Protein AF-A0A834QHD5-F1 (afdb_monomer_lite)

Sequence (241 aa):
MEEFSDFNNYINYMESHAAYRAGLAKVIPHKEWRARQFYDDVSDILIVIPLQQVVHLIPQNESRYVHLIPPNEESHDIYGADISGSLFDENTKEWNLGHLGTIQDLLEQECGVDIEGVNTPYLYFGMWKTTFAWHTEDMELYSINYFHFGEQKTWCAVSPEHGQRLELLARELFLGSSQGCEAFLRHKVALISPTVLKENGIPFNHMTQEAGEFMVTFPYGYHAGFNPGFSCAEGINFAIL

pLDDT: mean 91.09, std 13.13, range [40.28, 98.81]

Radius of gyration: 18.05 Å; chains: 1; bounding box: 50×41×46 Å

Structure (mmCIF, N/CA/C/O backbone):
data_AF-A0A834QHD5-F1
#
_entry.id   AF-A0A834QHD5-F1
#
loop_
_atom_site.group_PDB
_atom_site.id
_atom_site.type_symbol
_atom_site.label_atom_id
_atom_site.label_alt_id
_atom_site.label_comp_id
_atom_site.label_asym_id
_atom_site.label_entity_id
_atom_site.label_seq_id
_atom_site.pdbx_PDB_ins_code
_atom_site.Cartn_x
_atom_site.Cartn_y
_atom_site.Cartn_z
_atom_site.occupancy
_atom_site.B_iso_or_equiv
_atom_site.auth_seq_id
_atom_site.auth_comp_id
_atom_site.auth_asym_id
_atom_site.auth_atom_id
_atom_site.pdbx_PDB_model_num
ATOM 1 N N . MET A 1 1 ? 23.334 4.801 -3.962 1.00 62.19 1 MET A N 1
ATOM 2 C CA . MET A 1 1 ? 23.150 3.986 -5.182 1.00 62.19 1 MET A CA 1
ATOM 3 C C . MET A 1 1 ? 23.336 2.519 -4.828 1.00 62.19 1 MET A C 1
ATOM 5 O O . MET A 1 1 ? 22.402 1.770 -5.035 1.00 62.19 1 MET A O 1
ATOM 9 N N . GLU A 1 2 ? 24.443 2.156 -4.171 1.00 75.00 2 GLU A N 1
ATOM 10 C CA . GLU A 1 2 ? 24.705 0.788 -3.678 1.00 75.00 2 GLU A CA 1
ATOM 11 C C . GLU A 1 2 ? 23.649 0.260 -2.684 1.00 75.00 2 GLU A C 1
ATOM 13 O O . GLU A 1 2 ? 23.206 -0.871 -2.807 1.00 75.00 2 GLU A O 1
ATOM 18 N N . GLU A 1 3 ? 23.147 1.086 -1.757 1.00 85.75 3 GLU A N 1
ATOM 19 C CA . GLU A 1 3 ? 22.070 0.652 -0.843 1.00 85.75 3 GLU A CA 1
ATOM 20 C C . GLU A 1 3 ? 20.720 0.426 -1.550 1.00 85.75 3 GLU A C 1
ATOM 22 O O . GLU A 1 3 ? 19.916 -0.373 -1.093 1.00 85.75 3 GLU A O 1
ATOM 27 N N . PHE A 1 4 ? 20.462 1.115 -2.669 1.00 91.94 4 PHE A N 1
ATOM 28 C CA . PHE A 1 4 ? 19.188 1.028 -3.396 1.00 91.94 4 PHE A CA 1
ATOM 29 C C . PHE A 1 4 ? 19.195 -0.081 -4.461 1.00 91.94 4 PHE A C 1
ATOM 31 O O . PHE A 1 4 ? 18.144 -0.426 -4.985 1.00 91.94 4 PHE A O 1
ATOM 38 N N . SER A 1 5 ? 20.357 -0.656 -4.794 1.00 92.94 5 SER A N 1
ATOM 39 C CA . SER A 1 5 ? 20.446 -1.691 -5.832 1.00 92.94 5 SER A CA 1
ATOM 40 C C . SER A 1 5 ? 19.924 -3.058 -5.394 1.00 92.94 5 SER A C 1
ATOM 42 O O . SER A 1 5 ? 19.636 -3.888 -6.249 1.00 92.94 5 SER A O 1
ATOM 44 N N . ASP A 1 6 ? 19.807 -3.301 -4.087 1.00 94.88 6 ASP A N 1
ATOM 45 C CA . ASP A 1 6 ? 19.308 -4.561 -3.541 1.00 94.88 6 ASP A CA 1
ATOM 46 C C . ASP A 1 6 ? 18.128 -4.296 -2.604 1.00 94.88 6 ASP A C 1
ATOM 48 O O . ASP A 1 6 ? 18.290 -3.819 -1.479 1.00 94.88 6 ASP A O 1
ATOM 52 N N . PHE A 1 7 ? 16.930 -4.596 -3.105 1.00 96.88 7 PHE A N 1
ATOM 53 C CA . PHE A 1 7 ? 15.680 -4.392 -2.386 1.00 96.88 7 PHE A CA 1
ATOM 54 C C . PHE A 1 7 ? 15.647 -5.172 -1.065 1.00 96.88 7 PHE A C 1
ATOM 56 O O . PHE A 1 7 ? 15.431 -4.576 -0.011 1.00 96.88 7 PHE A O 1
ATOM 63 N N . ASN A 1 8 ? 15.931 -6.478 -1.095 1.00 96.62 8 ASN A N 1
ATOM 64 C CA . ASN A 1 8 ? 15.864 -7.341 0.088 1.00 96.62 8 ASN A CA 1
ATOM 65 C C . ASN A 1 8 ? 16.840 -6.882 1.178 1.00 96.62 8 ASN A C 1
ATOM 67 O O . ASN A 1 8 ? 16.470 -6.780 2.350 1.00 96.62 8 ASN A O 1
ATOM 71 N N . ASN A 1 9 ? 18.078 -6.551 0.799 1.00 96.25 9 ASN A N 1
ATOM 72 C CA . ASN A 1 9 ? 19.066 -6.043 1.750 1.00 96.25 9 ASN A CA 1
ATOM 73 C C . ASN A 1 9 ? 18.644 -4.700 2.358 1.00 96.25 9 ASN A C 1
ATOM 75 O O . ASN A 1 9 ? 18.856 -4.481 3.553 1.00 96.25 9 ASN A O 1
ATOM 79 N N . TYR A 1 10 ? 18.010 -3.822 1.577 1.00 97.56 10 TYR A N 1
ATOM 80 C CA . TYR A 1 10 ? 17.515 -2.551 2.097 1.00 97.56 10 TYR A CA 1
ATOM 81 C C . TYR A 1 10 ? 16.330 -2.728 3.055 1.00 97.56 10 TYR A C 1
ATOM 83 O O . TYR A 1 10 ? 16.298 -2.080 4.101 1.00 97.56 10 TYR A O 1
ATOM 91 N N . ILE A 1 11 ? 15.393 -3.639 2.763 1.00 98.06 11 ILE A N 1
ATOM 92 C CA . ILE A 1 11 ? 14.303 -3.959 3.696 1.00 98.06 11 ILE A CA 1
ATOM 93 C C . ILE A 1 11 ? 14.870 -4.524 5.008 1.00 98.06 11 ILE A C 1
ATOM 95 O O . ILE A 1 11 ? 14.529 -4.022 6.079 1.00 98.06 11 ILE A O 1
ATOM 99 N N . ASN A 1 12 ? 15.817 -5.465 4.945 1.00 97.06 12 ASN A N 1
ATOM 100 C CA . ASN A 1 12 ? 16.495 -5.999 6.134 1.00 97.06 12 ASN A CA 1
ATOM 101 C C . ASN A 1 12 ? 17.207 -4.905 6.947 1.00 97.06 12 ASN A C 1
ATOM 103 O O . ASN A 1 12 ? 17.166 -4.899 8.180 1.00 97.06 12 ASN A O 1
ATOM 107 N N . TYR A 1 13 ? 17.828 -3.939 6.269 1.00 97.00 13 TYR A N 1
ATOM 108 C CA . TYR A 1 13 ? 18.418 -2.767 6.912 1.00 97.00 13 TYR A CA 1
ATOM 109 C C . TYR A 1 13 ? 17.361 -1.886 7.603 1.00 97.00 13 TYR A C 1
ATOM 111 O O . TYR A 1 13 ? 17.572 -1.438 8.734 1.00 97.00 13 TYR A O 1
ATOM 119 N N . MET A 1 14 ? 16.205 -1.650 6.975 1.00 97.75 14 MET A N 1
ATOM 120 C CA . MET A 1 14 ? 15.098 -0.916 7.601 1.00 97.75 14 MET A CA 1
ATOM 121 C C . MET A 1 14 ? 14.601 -1.638 8.863 1.00 97.75 14 MET A C 1
ATOM 123 O O . MET A 1 14 ? 14.366 -1.002 9.898 1.00 97.75 14 MET A O 1
ATOM 127 N N . GLU A 1 15 ? 14.496 -2.967 8.820 1.00 97.38 15 GLU A N 1
ATOM 128 C CA . GLU A 1 15 ? 14.105 -3.773 9.977 1.00 97.38 15 GLU A CA 1
ATOM 129 C C . GLU A 1 15 ? 15.143 -3.762 11.097 1.00 97.38 15 GLU A C 1
ATOM 131 O O . GLU A 1 15 ? 14.770 -3.631 12.267 1.00 97.38 15 GLU A O 1
ATOM 136 N N . SER A 1 16 ? 16.440 -3.788 10.766 1.00 97.44 16 SER A N 1
ATOM 137 C CA . SER A 1 16 ? 17.511 -3.679 11.765 1.00 97.44 16 SER A CA 1
ATOM 138 C C . SER A 1 16 ? 17.490 -2.336 12.507 1.00 97.44 16 SER A C 1
ATOM 140 O O . SER A 1 16 ? 18.029 -2.228 13.609 1.00 97.44 16 SER A O 1
ATOM 142 N N . HIS A 1 17 ? 16.847 -1.319 11.926 1.00 97.81 17 HIS A N 1
ATOM 143 C CA . HIS A 1 17 ? 16.597 -0.006 12.531 1.00 97.81 17 HIS A CA 1
ATOM 144 C C . HIS A 1 17 ? 15.179 0.130 13.110 1.00 97.81 17 HIS A C 1
ATOM 146 O O . HIS A 1 17 ? 14.745 1.228 13.454 1.00 97.81 17 HIS A O 1
ATOM 152 N N . ALA A 1 18 ? 14.470 -0.991 13.264 1.00 97.62 18 ALA A N 1
ATOM 153 C CA . ALA A 1 18 ? 13.144 -1.092 13.856 1.00 97.62 18 ALA A CA 1
ATOM 154 C C . ALA A 1 18 ? 12.035 -0.312 13.124 1.00 97.62 18 ALA A C 1
ATOM 156 O O . ALA A 1 18 ? 11.023 0.026 13.744 1.00 97.62 18 ALA A O 1
ATOM 157 N N . ALA A 1 19 ? 12.179 -0.071 11.813 1.00 97.50 19 ALA A N 1
ATOM 158 C CA . ALA A 1 19 ? 11.152 0.597 11.006 1.00 97.50 19 ALA A CA 1
ATOM 159 C C . ALA A 1 19 ? 9.788 -0.119 11.085 1.00 97.50 19 ALA A C 1
ATOM 161 O O . ALA A 1 19 ? 8.750 0.534 11.209 1.00 97.50 19 ALA A O 1
ATOM 162 N N . TYR A 1 20 ? 9.800 -1.456 11.145 1.00 97.25 20 TYR A N 1
ATOM 163 C CA . TYR A 1 20 ? 8.603 -2.294 11.269 1.00 97.25 20 TYR A CA 1
ATOM 164 C C . TYR A 1 20 ? 7.732 -1.965 12.489 1.00 97.25 20 TYR A C 1
ATOM 166 O O . TYR A 1 20 ? 6.518 -2.164 12.460 1.00 97.25 20 TYR A O 1
ATOM 174 N N . ARG A 1 21 ? 8.312 -1.398 13.558 1.00 97.31 21 ARG A N 1
ATOM 175 C CA . ARG A 1 21 ? 7.552 -1.010 14.757 1.00 97.31 21 ARG A CA 1
ATOM 176 C C . ARG A 1 21 ? 6.542 0.093 14.483 1.00 97.31 21 ARG A C 1
ATOM 178 O O . ARG A 1 21 ? 5.562 0.187 15.207 1.00 97.31 21 ARG A O 1
ATOM 185 N N . ALA A 1 22 ? 6.760 0.918 13.461 1.00 96.94 22 ALA A N 1
ATOM 186 C CA . ALA A 1 22 ? 5.786 1.924 13.054 1.00 96.94 22 ALA A CA 1
ATOM 187 C C . ALA A 1 22 ? 4.646 1.334 12.204 1.00 96.94 22 ALA A C 1
ATOM 189 O O . ALA A 1 22 ? 3.612 1.982 12.065 1.00 96.94 22 ALA A O 1
ATOM 190 N N . GLY A 1 23 ? 4.827 0.136 11.632 1.00 97.19 23 GLY A N 1
ATOM 191 C CA . GLY A 1 23 ? 3.909 -0.483 10.667 1.00 97.19 23 GLY A CA 1
ATOM 192 C C . GLY A 1 23 ? 3.977 0.107 9.255 1.00 97.19 23 GLY A C 1
ATOM 193 O O . GLY A 1 23 ? 3.430 -0.479 8.327 1.00 97.19 23 GLY A O 1
ATOM 194 N N . LEU A 1 24 ? 4.666 1.238 9.078 1.00 98.12 24 LEU A N 1
ATOM 195 C CA . LEU A 1 24 ? 4.769 1.975 7.823 1.00 98.12 24 LEU A CA 1
ATOM 196 C C . LEU A 1 24 ? 6.094 2.745 7.771 1.00 98.12 24 LEU A C 1
ATOM 198 O O . LEU A 1 24 ? 6.477 3.387 8.752 1.00 98.12 24 LEU A O 1
ATOM 202 N N . ALA A 1 25 ? 6.761 2.735 6.621 1.00 98.44 25 ALA A N 1
ATOM 203 C CA . ALA A 1 25 ? 7.951 3.536 6.362 1.00 98.44 25 ALA A CA 1
ATOM 204 C C . ALA A 1 25 ? 7.907 4.170 4.970 1.00 98.44 25 ALA A C 1
ATOM 206 O O . ALA A 1 25 ? 7.279 3.646 4.055 1.00 98.44 25 ALA A O 1
ATOM 207 N N . LYS A 1 26 ? 8.618 5.288 4.817 1.00 98.56 26 LYS A N 1
ATOM 208 C CA . LYS A 1 26 ? 8.847 5.944 3.530 1.00 98.56 26 LYS A CA 1
ATOM 209 C C . LYS A 1 26 ? 10.285 5.729 3.091 1.00 98.56 26 LYS A C 1
ATOM 211 O O . LYS A 1 26 ? 11.200 5.898 3.896 1.00 98.56 26 LYS A O 1
ATOM 216 N N . VAL A 1 27 ? 10.470 5.453 1.805 1.00 98.38 27 VAL A N 1
ATOM 217 C CA . VAL A 1 27 ? 11.782 5.418 1.157 1.00 98.38 27 VAL A CA 1
ATOM 218 C C . VAL A 1 27 ? 11.797 6.448 0.036 1.00 98.38 27 VAL A C 1
ATOM 220 O O . VAL A 1 27 ? 10.956 6.434 -0.862 1.00 98.38 27 VAL A O 1
ATOM 223 N N . ILE A 1 28 ? 12.755 7.370 0.107 1.00 97.81 28 ILE A N 1
ATOM 224 C CA . ILE A 1 28 ? 12.952 8.404 -0.909 1.00 97.81 28 ILE A CA 1
ATOM 225 C C . ILE A 1 28 ? 14.110 7.943 -1.798 1.00 97.81 28 ILE A C 1
ATOM 227 O O . ILE A 1 28 ? 15.245 7.877 -1.311 1.00 97.81 28 ILE A O 1
ATOM 231 N N . PRO A 1 29 ? 13.862 7.604 -3.074 1.00 96.50 29 PRO A N 1
ATOM 232 C CA . PRO A 1 29 ? 14.923 7.167 -3.966 1.00 96.50 29 PRO A CA 1
ATOM 233 C C . PRO A 1 29 ? 15.883 8.319 -4.279 1.00 96.50 29 PRO A C 1
ATOM 235 O O . PRO A 1 29 ? 15.616 9.499 -4.028 1.00 96.50 29 PRO A O 1
ATOM 238 N N . HIS A 1 30 ? 17.037 7.983 -4.857 1.00 93.50 30 HIS A N 1
ATOM 239 C CA . HIS A 1 30 ? 17.993 9.001 -5.281 1.00 93.50 30 HIS A CA 1
ATOM 240 C C . HIS A 1 30 ? 17.357 9.959 -6.299 1.00 93.50 30 HIS A C 1
ATOM 242 O O . HIS A 1 30 ? 16.611 9.539 -7.179 1.00 93.50 30 HIS A O 1
ATOM 248 N N . LYS A 1 31 ? 17.716 11.247 -6.242 1.00 91.38 31 LYS A N 1
ATOM 249 C CA . LYS A 1 31 ? 17.118 12.300 -7.086 1.00 91.38 31 LYS A CA 1
ATOM 250 C C . LYS A 1 31 ? 17.246 12.071 -8.592 1.00 91.38 31 LYS A C 1
ATOM 252 O O . LYS A 1 31 ? 16.505 12.691 -9.350 1.00 91.38 31 LYS A O 1
ATOM 257 N N . GLU A 1 32 ? 18.180 11.231 -9.023 1.00 92.44 32 GLU A N 1
ATOM 258 C CA . GLU A 1 32 ? 18.401 10.873 -10.432 1.00 92.44 32 GLU A CA 1
ATOM 259 C C . GLU A 1 32 ? 17.677 9.586 -10.846 1.00 92.44 32 GLU A C 1
ATOM 261 O O . GLU A 1 32 ? 17.492 9.357 -12.036 1.00 92.44 32 GLU A O 1
ATOM 266 N N . TRP A 1 33 ? 17.247 8.760 -9.888 1.00 95.62 33 TRP A N 1
ATOM 267 C CA . TRP A 1 33 ? 16.524 7.526 -10.177 1.00 95.62 33 TRP A CA 1
ATOM 268 C C . TRP A 1 33 ? 15.084 7.836 -10.599 1.00 95.62 33 TRP A C 1
ATOM 270 O O . TRP A 1 33 ? 14.442 8.744 -10.061 1.00 95.62 33 TRP A O 1
ATOM 280 N N . ARG A 1 34 ? 14.572 7.097 -11.581 1.00 94.69 34 ARG A N 1
ATOM 281 C CA . ARG A 1 34 ? 13.205 7.218 -12.095 1.00 94.69 34 ARG A CA 1
ATOM 282 C C . ARG A 1 34 ? 12.679 5.818 -12.385 1.00 94.69 34 ARG A C 1
ATOM 284 O O . ARG A 1 34 ? 13.391 5.042 -13.009 1.00 94.69 34 ARG A O 1
ATOM 291 N N . ALA A 1 35 ? 11.435 5.538 -11.998 1.00 97.19 35 ALA A N 1
ATOM 292 C CA . ALA A 1 35 ? 10.756 4.298 -12.378 1.00 97.19 35 ALA A CA 1
ATOM 293 C C . ALA A 1 35 ? 10.494 4.216 -13.892 1.00 97.19 35 ALA A C 1
ATOM 295 O O . ALA A 1 35 ? 10.564 3.138 -14.483 1.00 97.19 35 ALA A O 1
ATOM 296 N N . ARG A 1 36 ? 10.189 5.374 -14.494 1.00 97.06 36 ARG A N 1
ATOM 297 C CA . ARG A 1 36 ? 9.781 5.552 -15.889 1.00 97.06 36 ARG A CA 1
ATOM 298 C C . ARG A 1 36 ? 10.295 6.886 -16.434 1.00 97.06 36 ARG A C 1
ATOM 300 O O . ARG A 1 36 ? 10.321 7.871 -15.689 1.00 97.06 36 ARG A O 1
ATOM 307 N N . GLN A 1 37 ? 10.680 6.942 -17.710 1.00 93.44 37 GLN A N 1
ATOM 308 C CA . GLN A 1 37 ? 11.155 8.182 -18.348 1.00 93.44 37 GLN A CA 1
ATOM 309 C C . GLN A 1 37 ? 10.035 9.195 -18.636 1.00 93.44 37 GLN A C 1
ATOM 311 O O . GLN A 1 37 ? 10.188 10.378 -18.329 1.00 93.44 37 GLN A O 1
ATOM 316 N N . PHE A 1 38 ? 8.917 8.745 -19.215 1.00 94.19 38 PHE A N 1
ATOM 317 C CA . PHE A 1 38 ? 7.808 9.604 -19.656 1.00 94.19 38 PHE A CA 1
ATOM 318 C C . PHE A 1 38 ? 6.461 8.955 -19.346 1.00 94.19 38 PHE A C 1
ATOM 320 O O . PHE A 1 38 ? 6.348 7.740 -19.425 1.00 94.19 38 PHE A O 1
ATOM 327 N N . TYR A 1 39 ? 5.439 9.758 -19.048 1.00 96.12 39 TYR A N 1
ATOM 328 C CA . TYR A 1 39 ? 4.079 9.290 -18.729 1.00 96.12 39 TYR A CA 1
ATOM 329 C C . TYR A 1 39 ? 3.039 9.728 -19.776 1.00 96.12 39 TYR A C 1
ATOM 331 O O . TYR A 1 39 ? 1.846 9.773 -19.488 1.00 96.12 39 TYR A O 1
ATOM 339 N N . ASP A 1 40 ? 3.478 10.088 -20.985 1.00 92.00 40 ASP A N 1
ATOM 340 C CA . ASP A 1 40 ? 2.608 10.661 -22.023 1.00 92.00 40 ASP A CA 1
ATOM 341 C C . ASP A 1 40 ? 1.536 9.667 -22.514 1.00 92.00 40 ASP A C 1
ATOM 343 O O . ASP A 1 40 ? 0.449 10.069 -22.925 1.00 92.00 40 ASP A O 1
ATOM 347 N N . ASP A 1 41 ? 1.820 8.368 -22.421 1.00 91.44 41 ASP A N 1
ATOM 348 C CA . ASP A 1 41 ? 0.951 7.266 -22.841 1.00 91.44 41 ASP A CA 1
ATOM 349 C C . ASP A 1 41 ? -0.016 6.785 -21.748 1.00 91.44 41 ASP A C 1
ATOM 351 O O . ASP A 1 41 ? -0.911 5.986 -22.009 1.00 91.44 41 ASP A O 1
ATOM 355 N N . VAL A 1 42 ? 0.091 7.309 -20.523 1.00 92.25 42 VAL A N 1
ATOM 356 C CA . VAL A 1 42 ? -0.822 6.950 -19.425 1.00 92.25 42 VAL A CA 1
ATOM 357 C C . VAL A 1 42 ? -2.274 7.290 -19.764 1.00 92.25 42 VAL A C 1
ATOM 359 O O . VAL A 1 42 ? -3.191 6.610 -19.309 1.00 92.25 42 VAL A O 1
ATOM 362 N N . SER A 1 43 ? -2.503 8.326 -20.578 1.00 89.94 43 SER A N 1
ATOM 363 C CA . SER A 1 43 ? -3.856 8.719 -20.992 1.00 89.94 43 SER A CA 1
ATOM 364 C C . SER A 1 43 ? -4.565 7.684 -21.877 1.00 89.94 43 SER A C 1
ATOM 366 O O . SER A 1 43 ? -5.789 7.736 -21.992 1.00 89.94 43 SER A O 1
ATOM 368 N N . ASP A 1 44 ? -3.820 6.724 -22.432 1.00 91.44 44 ASP A N 1
ATOM 369 C CA . ASP A 1 44 ? -4.355 5.625 -23.238 1.00 91.44 44 ASP A CA 1
ATOM 370 C C . ASP A 1 44 ? -4.749 4.399 -22.387 1.00 91.44 44 ASP A C 1
ATOM 372 O O . ASP A 1 44 ? -5.340 3.446 -22.902 1.00 91.44 44 ASP A O 1
ATOM 376 N N . ILE A 1 45 ? -4.453 4.407 -21.078 1.00 92.56 45 ILE A N 1
ATOM 377 C CA . ILE A 1 45 ? -4.795 3.310 -20.165 1.00 92.56 45 ILE A CA 1
ATOM 378 C C . ILE A 1 45 ? -6.308 3.259 -19.949 1.00 92.56 45 ILE A C 1
ATOM 380 O O . ILE A 1 45 ? -6.944 4.216 -19.501 1.00 92.56 45 ILE A O 1
ATOM 384 N N . LEU A 1 46 ? -6.890 2.091 -20.220 1.00 92.38 46 LEU A N 1
ATOM 385 C CA . LEU A 1 46 ? -8.308 1.840 -20.008 1.00 92.38 46 LEU A CA 1
ATOM 386 C C . LEU A 1 46 ? -8.578 1.407 -18.563 1.00 92.38 46 LEU A C 1
ATOM 388 O O . LEU A 1 46 ? -8.229 0.301 -18.157 1.00 92.38 46 LEU A O 1
ATOM 392 N N . ILE A 1 47 ? -9.298 2.242 -17.815 1.00 93.69 47 ILE A N 1
ATOM 393 C CA . ILE A 1 47 ? -9.859 1.870 -16.510 1.00 93.69 47 ILE A CA 1
ATOM 394 C C . ILE A 1 47 ? -11.172 1.117 -16.754 1.00 93.69 47 ILE A C 1
ATOM 396 O O . ILE A 1 47 ? -12.213 1.729 -16.995 1.00 93.69 47 ILE A O 1
ATOM 400 N N . VAL A 1 48 ? -11.114 -0.217 -16.739 1.00 90.12 48 VAL A N 1
ATOM 401 C CA . VAL A 1 48 ? -12.246 -1.080 -17.131 1.00 90.12 48 VAL A CA 1
ATOM 402 C C . VAL A 1 48 ? -13.391 -1.029 -16.114 1.00 90.12 48 VAL A C 1
ATOM 404 O O . VAL A 1 48 ? -14.556 -0.987 -16.507 1.00 90.12 48 VAL A O 1
ATOM 407 N N . ILE A 1 49 ? -13.067 -1.035 -14.816 1.00 92.38 49 ILE A N 1
ATOM 408 C CA . ILE A 1 49 ? -14.047 -1.126 -13.721 1.00 92.38 49 ILE A CA 1
ATOM 409 C C . ILE A 1 49 ? -13.736 -0.061 -12.657 1.00 92.38 49 ILE A C 1
ATOM 411 O O . ILE A 1 49 ? -13.225 -0.379 -11.586 1.00 92.38 49 ILE A O 1
ATOM 415 N N . PRO A 1 50 ? -14.007 1.227 -12.931 1.00 93.31 50 PRO A N 1
ATOM 416 C CA . PRO A 1 50 ? -13.854 2.262 -11.919 1.00 93.31 50 PRO A CA 1
ATOM 417 C C . PRO A 1 50 ? -14.865 2.062 -10.778 1.00 93.31 50 PRO A C 1
ATOM 419 O O . PRO A 1 50 ? -16.039 1.767 -11.017 1.00 93.31 50 PRO A O 1
ATOM 422 N N . LEU A 1 51 ? -14.426 2.260 -9.535 1.00 92.06 51 LEU A N 1
ATOM 423 C CA . LEU A 1 51 ? -15.247 2.068 -8.341 1.00 92.06 51 LEU A CA 1
ATOM 424 C C . LEU A 1 51 ? -15.783 3.404 -7.834 1.00 92.06 51 LEU A C 1
ATOM 426 O O . LEU A 1 51 ? -15.013 4.284 -7.463 1.00 92.06 51 LEU A O 1
ATOM 430 N N . GLN A 1 52 ? -17.102 3.553 -7.758 1.00 92.31 52 GLN A N 1
ATOM 431 C CA . GLN A 1 52 ? -17.709 4.673 -7.042 1.00 92.31 52 GLN A CA 1
ATOM 432 C C . GLN A 1 52 ? -17.698 4.374 -5.541 1.00 92.31 52 GLN A C 1
ATOM 434 O O . GLN A 1 52 ? -18.328 3.419 -5.082 1.00 92.31 52 GLN A O 1
ATOM 439 N N . GLN A 1 53 ? -16.983 5.187 -4.770 1.00 88.44 53 GLN A N 1
ATOM 440 C CA . GLN A 1 53 ? -16.906 5.047 -3.323 1.00 88.44 53 GLN A CA 1
ATOM 441 C C . GLN A 1 53 ? -18.042 5.835 -2.680 1.00 88.44 53 GLN A C 1
ATOM 443 O O . GLN A 1 53 ? -18.053 7.060 -2.734 1.00 88.44 53 GLN A O 1
ATOM 448 N N . VAL A 1 54 ? -18.991 5.121 -2.070 1.00 86.44 54 VAL A N 1
ATOM 449 C CA . VAL A 1 54 ? -20.095 5.710 -1.304 1.00 86.44 54 VAL A CA 1
ATOM 450 C C . VAL A 1 54 ? -19.813 5.513 0.179 1.00 86.44 54 VAL A C 1
ATOM 452 O O . VAL A 1 54 ? -19.741 4.381 0.662 1.00 86.44 54 VAL A O 1
ATOM 455 N N . VAL A 1 55 ? -19.646 6.614 0.910 1.00 83.94 55 VAL A N 1
ATOM 456 C CA . VAL A 1 55 ? -19.328 6.583 2.343 1.00 83.94 55 VAL A CA 1
ATOM 457 C C . VAL A 1 55 ? -20.554 6.963 3.166 1.00 83.94 55 VAL A C 1
ATOM 459 O O . VAL A 1 55 ? -21.093 8.060 3.037 1.00 83.94 55 VAL A O 1
ATOM 462 N N . HIS A 1 56 ? -20.963 6.070 4.067 1.00 79.94 56 HIS A N 1
ATOM 463 C CA . HIS A 1 56 ? -22.041 6.325 5.019 1.00 79.94 56 HIS A CA 1
ATOM 464 C C . HIS A 1 56 ? -21.481 6.629 6.410 1.00 79.94 56 HIS A C 1
ATOM 466 O O . HIS A 1 56 ? -20.664 5.879 6.945 1.00 79.94 56 HIS A O 1
ATOM 472 N N . LEU A 1 57 ? -21.955 7.716 7.019 1.00 71.81 57 LEU A N 1
ATOM 473 C CA . LEU A 1 57 ? -21.650 8.046 8.410 1.00 71.81 57 LEU A CA 1
ATOM 474 C C . LEU A 1 57 ? -22.523 7.208 9.351 1.00 71.81 57 LEU A C 1
ATOM 476 O O . LEU A 1 57 ? -23.711 7.011 9.098 1.00 71.81 57 LEU A O 1
ATOM 480 N N . ILE A 1 58 ? -21.951 6.735 10.460 1.00 66.62 58 ILE A N 1
ATOM 481 C CA . ILE A 1 58 ? -22.712 6.021 11.492 1.00 66.62 58 ILE A CA 1
ATOM 482 C C . ILE A 1 58 ? -23.383 7.060 12.417 1.00 66.62 58 ILE A C 1
ATOM 484 O O . ILE A 1 58 ? -22.666 7.808 13.091 1.00 66.62 58 ILE A O 1
ATOM 488 N N . PRO A 1 59 ? -24.732 7.106 12.509 1.00 51.38 59 PRO A N 1
ATOM 489 C CA . PRO A 1 59 ? -25.474 8.198 13.163 1.00 51.38 59 PRO A CA 1
ATOM 490 C C . PRO A 1 59 ? -25.218 8.390 14.667 1.00 51.38 59 PRO A C 1
ATOM 492 O O . PRO A 1 59 ? -25.510 9.443 15.222 1.00 51.38 59 PRO A O 1
ATOM 495 N N . GLN A 1 60 ? -24.682 7.389 15.376 1.00 52.44 60 GLN A N 1
ATOM 496 C CA . GLN A 1 60 ? -24.568 7.441 16.844 1.00 52.44 60 GLN A CA 1
ATOM 497 C C . GLN A 1 60 ? -23.469 8.383 17.375 1.00 52.44 60 GLN A C 1
ATOM 499 O O . GLN A 1 60 ? -23.321 8.508 18.586 1.00 52.44 60 GLN A O 1
ATOM 504 N N . ASN A 1 61 ? -22.704 9.055 16.509 1.00 47.81 61 ASN A N 1
ATOM 505 C CA . ASN A 1 61 ? -21.559 9.884 16.911 1.00 47.81 61 ASN A CA 1
ATOM 506 C C . ASN A 1 61 ? -21.269 11.000 15.873 1.00 47.81 61 ASN A C 1
ATOM 508 O O . ASN A 1 61 ? -20.118 11.344 15.604 1.00 47.81 61 ASN A O 1
ATOM 512 N N . GLU A 1 62 ? -22.322 11.588 15.289 1.00 44.31 62 GLU A N 1
ATOM 513 C CA . GLU A 1 62 ? -22.258 12.624 14.233 1.00 44.31 62 GLU A CA 1
ATOM 514 C C . GLU A 1 62 ? -21.364 13.839 14.561 1.00 44.31 62 GLU A C 1
ATOM 516 O O . GLU A 1 62 ? -20.884 14.510 13.654 1.00 44.31 62 GLU A O 1
ATOM 521 N N . SER A 1 63 ? -21.070 14.111 15.838 1.00 42.59 63 SER A N 1
ATOM 522 C CA . SER A 1 63 ? -20.180 15.205 16.258 1.00 42.59 63 SER A CA 1
ATOM 523 C C . SER A 1 63 ? -18.691 14.836 16.353 1.00 42.59 63 SER A C 1
ATOM 525 O O . SER A 1 63 ? -17.876 15.700 16.675 1.00 42.59 63 SER A O 1
ATOM 527 N N . ARG A 1 64 ? -18.318 13.574 16.091 1.00 44.81 64 ARG A N 1
ATOM 528 C CA . ARG A 1 64 ? -16.950 13.042 16.286 1.00 44.81 64 ARG A CA 1
ATOM 529 C C . ARG A 1 64 ? -16.329 12.425 15.032 1.00 44.81 64 ARG A C 1
ATOM 531 O O . ARG A 1 64 ? -15.127 12.138 15.005 1.00 44.81 64 ARG A O 1
ATOM 538 N N . TYR A 1 65 ? -17.119 12.225 13.980 1.00 48.12 65 TYR A N 1
ATOM 539 C CA . TYR A 1 65 ? -16.666 11.548 12.773 1.00 48.12 65 TYR A CA 1
ATOM 540 C C . TYR A 1 65 ? -16.217 12.524 11.684 1.00 48.12 65 TYR A C 1
ATOM 542 O O . TYR A 1 65 ? -17.004 13.233 11.078 1.00 48.12 65 TYR A O 1
ATOM 550 N N . VAL A 1 66 ? -14.910 12.441 11.418 1.00 46.03 66 VAL A N 1
ATOM 551 C CA . VAL A 1 66 ? -14.271 12.645 10.114 1.00 46.03 66 VAL A CA 1
ATOM 552 C C . VAL A 1 66 ? -14.263 14.095 9.603 1.00 46.03 66 VAL A C 1
ATOM 554 O O . VAL A 1 66 ? -15.106 14.522 8.834 1.00 46.03 66 VAL A O 1
ATOM 557 N N . HIS A 1 67 ? -13.172 14.811 9.889 1.00 46.56 67 HIS A N 1
ATOM 558 C CA . HIS A 1 67 ? -12.764 15.997 9.117 1.00 46.56 67 HIS A CA 1
ATOM 559 C C . HIS A 1 67 ? -12.239 15.665 7.699 1.00 46.56 67 HIS A C 1
ATOM 561 O O . HIS A 1 67 ? -11.723 16.551 7.028 1.00 46.56 67 HIS A O 1
ATOM 567 N N . LEU A 1 68 ? -12.333 14.409 7.239 1.00 47.16 68 LEU A N 1
ATOM 568 C CA . LEU A 1 68 ? -11.899 13.996 5.893 1.00 47.16 68 LEU A CA 1
ATOM 569 C C . LEU A 1 68 ? -13.021 14.100 4.843 1.00 47.16 68 LEU A C 1
ATOM 571 O O . LEU A 1 68 ? -12.735 14.149 3.653 1.00 47.16 68 LEU A O 1
ATOM 575 N N . ILE A 1 69 ? -14.287 14.186 5.268 1.00 47.91 69 ILE A N 1
ATOM 576 C CA . ILE A 1 69 ? -15.458 14.397 4.410 1.00 47.91 69 ILE A CA 1
ATOM 577 C C . ILE A 1 69 ? -16.307 15.468 5.111 1.00 47.91 69 ILE A C 1
ATOM 579 O O . ILE A 1 69 ? -16.677 15.262 6.266 1.00 47.91 69 ILE A O 1
ATOM 583 N N . PRO A 1 70 ? -16.576 16.633 4.491 1.00 42.22 70 PRO A N 1
ATOM 584 C CA . PRO A 1 70 ? -17.410 17.650 5.114 1.00 42.22 70 PRO A CA 1
ATOM 585 C C . PRO A 1 70 ? -18.787 17.064 5.473 1.00 42.22 70 PRO A C 1
ATOM 587 O O . PRO A 1 70 ? -19.366 16.346 4.653 1.00 42.22 70 PRO A O 1
ATOM 590 N N . PRO A 1 71 ? -19.334 17.357 6.666 1.00 40.28 71 PRO A N 1
ATOM 591 C CA . PRO A 1 71 ? -20.670 16.899 7.022 1.00 40.28 71 PRO A CA 1
ATOM 592 C C . PRO A 1 71 ? -21.690 17.456 6.014 1.00 40.28 71 PRO A C 1
ATOM 594 O O . PRO A 1 71 ? -21.687 18.656 5.741 1.00 40.28 71 PRO A O 1
ATOM 597 N N . ASN A 1 72 ? -22.563 16.577 5.508 1.00 44.47 72 ASN A N 1
ATOM 598 C CA . ASN A 1 72 ? -23.661 16.817 4.548 1.00 44.47 72 ASN A CA 1
ATOM 599 C C . ASN A 1 72 ? -23.363 16.685 3.040 1.00 44.47 72 ASN A C 1
ATOM 601 O O . ASN A 1 72 ? -24.222 17.051 2.239 1.00 44.47 72 ASN A O 1
ATOM 605 N N . GLU A 1 73 ? -22.233 16.108 2.627 1.00 49.12 73 GLU A N 1
ATOM 606 C CA . GLU A 1 73 ? -22.047 15.659 1.237 1.00 49.12 73 GLU A CA 1
ATOM 607 C C . GLU A 1 73 ? -21.884 14.138 1.189 1.00 49.12 73 GLU A C 1
ATOM 609 O O . GLU A 1 73 ? -20.909 13.601 1.713 1.00 49.12 73 GLU A O 1
ATOM 614 N N . GLU A 1 74 ? -22.813 13.439 0.530 1.00 54.66 74 GLU A N 1
ATOM 615 C CA . GLU A 1 74 ? -22.507 12.108 0.003 1.00 54.66 74 GLU A CA 1
ATOM 616 C C . GLU A 1 74 ? -21.363 12.276 -0.999 1.00 54.66 74 GLU A C 1
ATOM 618 O O . GLU A 1 74 ? -21.515 12.955 -2.019 1.00 54.66 74 GLU A O 1
ATOM 623 N N . SER A 1 75 ? -20.196 11.721 -0.681 1.00 56.94 75 SER A N 1
ATOM 624 C CA . SER A 1 75 ? -19.107 11.654 -1.643 1.00 56.94 75 SER A CA 1
ATOM 625 C C . SER A 1 75 ? -19.374 10.461 -2.559 1.00 56.94 75 SER A C 1
ATOM 627 O O . SER A 1 75 ? -19.727 9.374 -2.105 1.00 56.94 75 SER A O 1
ATOM 629 N N . HIS A 1 76 ? -19.322 10.728 -3.860 1.00 67.81 76 HIS A N 1
ATOM 630 C CA . HIS A 1 76 ? -19.559 9.778 -4.946 1.00 67.81 76 HIS A CA 1
ATOM 631 C C . HIS A 1 76 ? -18.301 9.746 -5.812 1.00 67.81 76 HIS A C 1
ATOM 633 O O . HIS A 1 76 ? -18.351 9.924 -7.029 1.00 67.81 76 HIS A O 1
ATOM 639 N N . ASP A 1 77 ? -17.153 9.633 -5.148 1.00 84.12 77 ASP A N 1
ATOM 640 C CA . ASP A 1 77 ? -15.855 9.781 -5.792 1.00 84.12 77 ASP A CA 1
ATOM 641 C C . ASP A 1 77 ? -15.503 8.493 -6.527 1.00 84.12 77 ASP A C 1
ATOM 643 O O . ASP A 1 77 ? -15.736 7.386 -6.036 1.00 84.12 77 ASP A O 1
ATOM 647 N N . ILE A 1 78 ? -14.957 8.638 -7.728 1.00 90.81 78 ILE A N 1
ATOM 648 C CA . ILE A 1 78 ? -14.605 7.503 -8.569 1.00 90.81 78 ILE A CA 1
ATOM 649 C C . ILE A 1 78 ? -13.138 7.165 -8.329 1.00 90.81 78 ILE A C 1
ATOM 651 O O . ILE A 1 78 ? -12.269 8.018 -8.467 1.00 90.81 78 ILE A O 1
ATOM 655 N N . TYR A 1 79 ? -12.845 5.914 -8.000 1.00 93.62 79 TYR A N 1
ATOM 656 C CA . TYR A 1 79 ? -11.489 5.428 -7.817 1.00 93.62 79 TYR A CA 1
ATOM 657 C C . TYR A 1 79 ? -11.151 4.402 -8.899 1.00 93.62 79 TYR A C 1
ATOM 659 O O . TYR A 1 79 ? -11.822 3.377 -9.027 1.00 93.62 79 TYR A O 1
ATOM 667 N N . GLY A 1 80 ? -10.120 4.681 -9.699 1.00 96.25 80 GLY A N 1
ATOM 668 C CA . GLY A 1 80 ? -9.571 3.720 -10.656 1.00 96.25 80 GLY A CA 1
ATOM 669 C C . GLY A 1 80 ? -8.600 2.780 -9.956 1.00 96.25 80 GLY A C 1
ATOM 670 O O . GLY A 1 80 ? -7.397 2.921 -10.141 1.00 96.25 80 GLY A O 1
ATOM 671 N N . ALA A 1 81 ? -9.114 1.912 -9.090 1.00 94.50 81 ALA A N 1
ATOM 672 C CA . ALA A 1 81 ? -8.324 0.968 -8.304 1.00 94.50 81 ALA A CA 1
ATOM 673 C C . ALA A 1 81 ? -8.239 -0.409 -8.974 1.00 94.50 81 ALA A C 1
ATOM 675 O O . ALA A 1 81 ? -9.040 -0.717 -9.856 1.00 94.50 81 ALA A O 1
ATOM 676 N N . ASP A 1 82 ? -7.289 -1.218 -8.503 1.00 95.38 82 ASP A N 1
ATOM 677 C CA . ASP A 1 82 ? -7.150 -2.641 -8.826 1.00 95.38 82 ASP A CA 1
ATOM 678 C C . ASP A 1 82 ? -6.999 -2.917 -10.334 1.00 95.38 82 ASP A C 1
ATOM 680 O O . ASP A 1 82 ? -7.584 -3.844 -10.892 1.00 95.38 82 ASP A O 1
ATOM 684 N N . ILE A 1 83 ? -6.225 -2.069 -11.022 1.00 96.69 83 ILE A N 1
ATOM 685 C CA . ILE A 1 83 ? -5.934 -2.229 -12.449 1.00 96.69 83 ILE A CA 1
ATOM 686 C C . ILE A 1 83 ? -4.641 -3.031 -12.595 1.00 96.69 83 ILE A C 1
ATOM 688 O O . ILE A 1 83 ? -3.565 -2.510 -12.304 1.00 96.69 83 ILE A O 1
ATOM 692 N N . SER A 1 84 ? -4.735 -4.266 -13.087 1.00 96.38 84 SER A N 1
ATOM 693 C CA . SER A 1 84 ? -3.571 -5.110 -13.389 1.00 96.38 84 SER A CA 1
ATOM 694 C C . SER A 1 84 ? -2.622 -4.419 -14.374 1.00 96.38 84 SER A C 1
ATOM 696 O O . SER A 1 84 ? -3.017 -4.072 -15.491 1.00 96.38 84 SER A O 1
ATOM 698 N N . GLY A 1 85 ? -1.364 -4.227 -13.972 1.00 95.56 85 GLY A N 1
ATOM 699 C CA . GLY A 1 85 ? -0.332 -3.631 -14.820 1.00 95.56 85 GLY A CA 1
ATOM 700 C C . GLY A 1 85 ? 0.761 -2.910 -14.037 1.00 95.56 85 GLY A C 1
ATOM 701 O O . GLY A 1 85 ? 0.626 -2.654 -12.846 1.00 95.56 85 GLY A O 1
ATOM 702 N N . SER A 1 86 ? 1.841 -2.557 -14.736 1.00 97.44 86 SER A N 1
ATOM 703 C CA . SER A 1 86 ? 2.951 -1.774 -14.190 1.00 97.44 86 SER A CA 1
ATOM 704 C C . SER A 1 86 ? 3.310 -0.626 -15.130 1.00 97.44 86 SER A C 1
ATOM 706 O O . SER A 1 86 ? 3.258 -0.767 -16.354 1.00 97.44 86 SER A O 1
ATOM 708 N N . LEU A 1 87 ? 3.669 0.519 -14.554 1.00 98.00 87 LEU A N 1
ATOM 709 C CA . LEU A 1 87 ? 4.195 1.678 -15.269 1.00 98.00 87 LEU A CA 1
ATOM 710 C C . LEU A 1 87 ? 5.725 1.738 -15.251 1.00 98.00 87 LEU A C 1
ATOM 712 O O . LEU A 1 87 ? 6.286 2.631 -15.891 1.00 98.00 87 LEU A O 1
ATOM 716 N N . PHE A 1 88 ? 6.411 0.835 -14.550 1.00 98.06 88 PHE A N 1
ATOM 717 C CA . PHE A 1 88 ? 7.871 0.773 -14.575 1.00 98.06 88 PHE A CA 1
ATOM 718 C C . PHE A 1 88 ? 8.379 0.445 -15.986 1.00 98.06 88 PHE A C 1
ATOM 720 O O . PHE A 1 88 ? 7.853 -0.441 -16.658 1.00 98.06 88 PHE A O 1
ATOM 727 N N . ASP A 1 89 ? 9.425 1.146 -16.437 1.00 96.94 89 ASP A N 1
ATOM 728 C CA . ASP A 1 89 ? 10.094 0.793 -17.691 1.00 96.94 89 ASP A CA 1
ATOM 729 C C . ASP A 1 89 ? 10.768 -0.589 -17.555 1.00 96.94 89 ASP A C 1
ATOM 731 O O . ASP A 1 89 ? 11.365 -0.910 -16.525 1.00 96.94 89 ASP A O 1
ATOM 735 N N . GLU A 1 90 ? 10.757 -1.401 -18.618 1.00 92.50 90 GLU A N 1
ATOM 736 C CA . GLU A 1 90 ? 11.368 -2.749 -18.622 1.00 92.50 90 GLU A CA 1
ATOM 737 C C . GLU A 1 90 ? 12.873 -2.739 -18.277 1.00 92.50 90 GLU A C 1
ATOM 739 O O . GLU A 1 90 ? 13.457 -3.729 -17.808 1.00 92.50 90 GLU A O 1
ATOM 744 N N . ASN A 1 91 ? 13.544 -1.616 -18.542 1.00 94.81 91 ASN A N 1
ATOM 745 C CA . ASN A 1 91 ? 14.960 -1.431 -18.254 1.00 94.81 91 ASN A CA 1
ATOM 746 C C . ASN A 1 91 ? 15.238 -0.983 -16.807 1.00 94.81 91 ASN A C 1
ATOM 748 O O . ASN A 1 91 ? 16.399 -1.058 -16.403 1.00 94.81 91 ASN A O 1
ATOM 752 N N . THR A 1 92 ? 14.225 -0.601 -16.023 1.00 96.25 92 THR A N 1
ATOM 753 C CA . THR A 1 92 ? 14.371 -0.267 -14.600 1.00 96.25 92 THR A CA 1
ATOM 754 C C . THR A 1 92 ? 14.605 -1.544 -13.800 1.00 96.25 92 THR A C 1
ATOM 756 O O . THR A 1 92 ? 13.744 -2.426 -13.764 1.00 96.25 92 THR A O 1
ATOM 759 N N . LYS A 1 93 ? 15.792 -1.672 -13.193 1.00 94.06 93 LYS A N 1
ATOM 760 C CA . LYS A 1 93 ? 16.219 -2.893 -12.483 1.00 94.06 93 LYS A CA 1
ATOM 761 C C . LYS A 1 93 ? 16.088 -2.780 -10.975 1.00 94.06 93 LYS A C 1
ATOM 763 O O . LYS A 1 93 ? 15.764 -3.760 -10.318 1.00 94.06 93 LYS A O 1
ATOM 768 N N . GLU A 1 94 ? 16.326 -1.599 -10.428 1.00 96.38 94 GLU A N 1
ATOM 769 C CA . GLU A 1 94 ? 16.205 -1.349 -9.002 1.00 96.38 94 GLU A CA 1
ATOM 770 C C . GLU A 1 94 ? 14.740 -1.106 -8.635 1.00 96.38 94 GLU A C 1
ATOM 772 O O . GLU A 1 94 ? 14.101 -0.225 -9.212 1.00 96.38 94 GLU A O 1
ATOM 777 N N . TRP A 1 95 ? 14.234 -1.851 -7.645 1.00 97.44 95 TRP A N 1
ATOM 778 C CA . TRP A 1 95 ? 12.915 -1.625 -7.036 1.00 97.44 95 TRP A CA 1
ATOM 779 C C . TRP A 1 95 ? 11.756 -1.639 -8.042 1.00 97.44 95 TRP A C 1
ATOM 781 O O . TRP A 1 95 ? 10.776 -0.912 -7.887 1.00 97.44 95 TRP A O 1
ATOM 791 N N . ASN A 1 96 ? 11.870 -2.455 -9.090 1.00 97.62 96 ASN A N 1
ATOM 792 C CA . ASN A 1 96 ? 10.791 -2.658 -10.044 1.00 97.62 96 ASN A CA 1
ATOM 793 C C . ASN A 1 96 ? 9.697 -3.507 -9.389 1.00 97.62 96 ASN A C 1
ATOM 795 O O . ASN A 1 96 ? 9.945 -4.655 -9.031 1.00 97.62 96 ASN A O 1
ATOM 799 N N . LEU A 1 97 ? 8.498 -2.948 -9.226 1.00 97.38 97 LEU A N 1
ATOM 800 C CA . LEU A 1 97 ? 7.394 -3.613 -8.527 1.00 97.38 97 LEU A CA 1
ATOM 801 C C . LEU A 1 97 ? 6.922 -4.885 -9.241 1.00 97.38 97 LEU A C 1
ATOM 803 O O . LEU A 1 97 ? 6.450 -5.797 -8.575 1.00 97.38 97 LEU A O 1
ATOM 807 N N . GLY A 1 98 ? 7.104 -4.990 -10.560 1.00 94.44 98 GLY A N 1
ATOM 808 C CA . GLY A 1 98 ? 6.839 -6.231 -11.290 1.00 94.44 98 GLY A CA 1
ATOM 809 C C . GLY A 1 98 ? 7.832 -7.353 -10.977 1.00 94.44 98 GLY A C 1
ATOM 810 O O . GLY A 1 98 ? 7.501 -8.518 -11.161 1.00 94.44 98 GLY A O 1
ATOM 811 N N . HIS A 1 99 ? 9.036 -7.018 -10.499 1.00 92.81 99 HIS A N 1
ATOM 812 C CA . HIS A 1 99 ? 10.131 -7.961 -10.264 1.00 92.81 99 HIS A CA 1
ATOM 813 C C . HIS A 1 99 ? 10.998 -7.511 -9.079 1.00 92.81 99 HIS A C 1
ATOM 815 O O . HIS A 1 99 ? 12.141 -7.077 -9.253 1.00 92.81 99 HIS A O 1
ATOM 821 N N . LEU A 1 100 ? 10.456 -7.607 -7.862 1.00 94.75 100 LEU A N 1
ATOM 822 C CA . LEU A 1 100 ? 11.183 -7.220 -6.648 1.00 94.75 100 LEU A CA 1
ATOM 823 C C . LEU A 1 100 ? 12.314 -8.200 -6.295 1.00 94.75 100 LEU A C 1
ATOM 825 O O . LEU A 1 100 ? 13.230 -7.828 -5.556 1.00 94.75 100 LEU A O 1
ATOM 829 N N . GLY A 1 101 ? 12.278 -9.432 -6.817 1.00 93.31 101 GLY A N 1
ATOM 830 C CA . GLY A 1 101 ? 13.291 -10.451 -6.555 1.00 93.31 101 GLY A CA 1
ATOM 831 C C . GLY A 1 101 ? 13.204 -10.986 -5.130 1.00 93.31 101 GLY A C 1
ATOM 832 O O . GLY A 1 101 ? 14.234 -11.209 -4.490 1.00 93.31 101 GLY A O 1
ATOM 833 N N . THR A 1 102 ? 11.989 -11.117 -4.600 1.00 96.31 102 THR A N 1
ATOM 834 C CA . THR A 1 102 ? 11.750 -11.570 -3.226 1.00 96.31 102 THR A CA 1
ATOM 835 C C . THR A 1 102 ? 11.332 -13.039 -3.190 1.00 96.31 102 THR A C 1
ATOM 837 O O . THR A 1 102 ? 11.150 -13.663 -4.234 1.00 96.31 102 THR A O 1
ATOM 840 N N . ILE A 1 103 ? 11.140 -13.623 -2.001 1.00 95.38 103 ILE A N 1
ATOM 841 C CA . ILE A 1 103 ? 10.611 -14.997 -1.931 1.00 95.38 103 ILE A CA 1
ATOM 842 C C . ILE A 1 103 ? 9.148 -15.100 -2.366 1.00 95.38 103 ILE A C 1
ATOM 844 O O . ILE A 1 103 ? 8.690 -16.201 -2.659 1.00 95.38 103 ILE A O 1
ATOM 848 N N . GLN A 1 104 ? 8.422 -13.980 -2.446 1.00 94.31 104 GLN A N 1
ATOM 849 C CA . GLN A 1 104 ? 7.060 -13.968 -2.979 1.00 94.31 104 GLN A CA 1
ATOM 850 C C . GLN A 1 104 ? 7.035 -14.380 -4.460 1.00 94.31 104 GLN A C 1
ATOM 852 O O . GLN A 1 104 ? 6.105 -15.060 -4.891 1.00 94.31 104 GLN A O 1
ATOM 857 N N . ASP A 1 105 ? 8.085 -14.049 -5.215 1.00 89.38 105 ASP A N 1
ATOM 858 C CA . ASP A 1 105 ? 8.246 -14.386 -6.631 1.00 89.38 105 ASP A CA 1
ATOM 859 C C . ASP A 1 105 ? 8.299 -15.917 -6.848 1.00 89.38 105 ASP A C 1
ATOM 861 O O . ASP A 1 105 ? 7.928 -16.418 -7.910 1.00 89.38 105 ASP A O 1
ATOM 865 N N . LEU A 1 106 ? 8.692 -16.690 -5.822 1.00 90.06 106 LEU A N 1
ATOM 866 C CA . LEU A 1 106 ? 8.704 -18.158 -5.873 1.00 90.06 106 LEU A CA 1
ATOM 867 C C . LEU A 1 106 ? 7.296 -18.753 -6.018 1.00 90.06 106 LEU A C 1
ATOM 869 O O . LEU A 1 106 ? 7.156 -19.867 -6.520 1.00 90.06 106 LEU A O 1
ATOM 873 N N . LEU A 1 107 ? 6.243 -18.030 -5.616 1.00 91.50 107 LEU A N 1
ATOM 874 C CA . LEU A 1 107 ? 4.862 -18.493 -5.767 1.00 91.50 107 LEU A CA 1
ATOM 875 C C . LEU A 1 107 ? 4.485 -18.668 -7.247 1.00 91.50 107 LEU A C 1
ATOM 877 O O . LEU A 1 107 ? 3.888 -19.678 -7.622 1.00 91.50 107 LEU A O 1
ATOM 881 N N . GLU A 1 108 ? 4.886 -17.728 -8.099 1.00 91.31 108 GLU A N 1
ATOM 882 C CA . GLU A 1 108 ? 4.731 -17.868 -9.547 1.00 91.31 108 GLU A CA 1
ATOM 883 C C . GLU A 1 108 ? 5.749 -18.887 -10.086 1.00 91.31 108 GLU A C 1
ATOM 885 O O . GLU A 1 108 ? 5.379 -19.843 -10.767 1.00 91.31 108 GLU A O 1
ATOM 890 N N . GLN A 1 109 ? 7.032 -18.731 -9.742 1.00 89.31 109 GLN A N 1
ATOM 891 C CA . GLN A 1 109 ? 8.124 -19.489 -10.370 1.00 89.31 109 GLN A CA 1
ATOM 892 C C . GLN A 1 109 ? 8.093 -20.995 -10.070 1.00 89.31 109 GLN A C 1
ATOM 894 O O . GLN A 1 109 ? 8.419 -21.803 -10.942 1.00 89.31 109 GLN A O 1
ATOM 899 N N . GLU A 1 110 ? 7.726 -21.384 -8.847 1.00 93.00 110 GLU A N 1
ATOM 900 C CA . GLU A 1 110 ? 7.738 -22.783 -8.406 1.00 93.00 110 GLU A CA 1
ATOM 901 C C . GLU A 1 110 ? 6.342 -23.415 -8.402 1.00 93.00 110 GLU A C 1
ATOM 903 O O . GLU A 1 110 ? 6.214 -24.613 -8.670 1.00 93.00 110 GLU A O 1
ATOM 908 N N . CYS A 1 111 ? 5.295 -22.630 -8.124 1.00 93.50 111 CYS A N 1
ATOM 909 C CA . CYS A 1 111 ? 3.926 -23.143 -8.026 1.00 93.50 111 CYS A CA 1
ATOM 910 C C . CYS A 1 111 ? 3.046 -22.790 -9.236 1.00 93.50 111 CYS A C 1
ATOM 912 O O . CYS A 1 111 ? 1.988 -23.403 -9.391 1.00 93.50 111 CYS A O 1
ATOM 914 N N . GLY A 1 112 ? 3.457 -21.851 -10.097 1.00 93.12 112 GLY A N 1
ATOM 915 C CA . GLY A 1 112 ? 2.660 -21.386 -11.236 1.00 93.12 112 GLY A CA 1
ATOM 916 C C . GLY A 1 112 ? 1.369 -20.683 -10.815 1.00 93.12 112 GLY A C 1
ATOM 917 O O . GLY A 1 112 ? 0.346 -20.845 -11.481 1.00 93.12 112 GLY A O 1
ATOM 918 N N . VAL A 1 113 ? 1.385 -20.000 -9.664 1.00 94.25 113 VAL A N 1
ATOM 919 C CA . VAL A 1 113 ? 0.208 -19.348 -9.083 1.00 94.25 113 VAL A CA 1
ATOM 920 C C . VAL A 1 113 ? 0.353 -17.834 -9.156 1.00 94.25 113 VAL A C 1
ATOM 922 O O . VAL A 1 113 ? 1.208 -17.261 -8.483 1.00 94.25 113 VAL A O 1
ATOM 925 N N . ASP A 1 114 ? -0.572 -17.205 -9.878 1.00 92.94 114 ASP A N 1
ATOM 926 C CA . ASP A 1 114 ? -0.731 -15.754 -9.929 1.00 92.94 114 ASP A CA 1
ATOM 927 C C . ASP A 1 114 ? -1.970 -15.336 -9.144 1.00 92.94 114 ASP A C 1
ATOM 929 O O . ASP A 1 114 ? -3.070 -15.868 -9.331 1.00 92.94 114 ASP A O 1
ATOM 933 N N . ILE A 1 115 ? -1.781 -14.376 -8.248 1.00 95.00 115 ILE A N 1
ATOM 934 C CA . ILE A 1 115 ? -2.826 -13.749 -7.451 1.00 95.00 115 ILE A CA 1
ATOM 935 C C . ILE A 1 115 ? -2.742 -12.251 -7.729 1.00 95.00 115 ILE A C 1
ATOM 937 O O . ILE A 1 115 ? -1.812 -11.570 -7.286 1.00 95.00 115 ILE A O 1
ATOM 941 N N . GLU A 1 116 ? -3.710 -11.750 -8.495 1.00 94.31 116 GLU A N 1
ATOM 942 C CA . GLU A 1 116 ? -3.749 -10.351 -8.919 1.00 94.31 116 GLU A CA 1
ATOM 943 C C . GLU A 1 116 ? -3.679 -9.388 -7.723 1.00 94.31 116 GLU A C 1
ATOM 945 O O . GLU A 1 116 ? -4.396 -9.552 -6.733 1.00 94.31 116 GLU A O 1
ATOM 950 N N . GLY A 1 117 ? -2.769 -8.412 -7.793 1.00 90.31 117 GLY A N 1
ATOM 951 C CA . GLY A 1 117 ? -2.525 -7.431 -6.731 1.00 90.31 117 GLY A CA 1
ATOM 952 C C . GLY A 1 117 ? -1.657 -7.923 -5.569 1.00 90.31 117 GLY A C 1
ATOM 953 O O . GLY A 1 117 ? -1.145 -7.094 -4.818 1.00 90.31 117 GLY A O 1
ATOM 954 N N . VAL A 1 118 ? -1.456 -9.240 -5.430 1.00 95.69 118 VAL A N 1
ATOM 955 C CA . VAL A 1 118 ? -0.614 -9.825 -4.376 1.00 95.69 118 VAL A CA 1
ATOM 956 C C . VAL A 1 118 ? 0.798 -10.070 -4.895 1.00 95.69 118 VAL A C 1
ATOM 958 O O . VAL A 1 118 ? 1.736 -9.459 -4.401 1.00 95.69 118 VAL A O 1
ATOM 961 N N . ASN A 1 119 ? 0.974 -10.931 -5.901 1.00 95.38 119 ASN A N 1
ATOM 962 C CA . ASN A 1 119 ? 2.278 -11.168 -6.541 1.00 95.38 119 ASN A CA 1
ATOM 963 C C . ASN A 1 119 ? 2.359 -10.606 -7.968 1.00 95.38 119 ASN A C 1
ATOM 965 O O . ASN A 1 119 ? 3.310 -10.888 -8.686 1.00 95.38 119 ASN A O 1
ATOM 969 N N . THR A 1 120 ? 1.390 -9.778 -8.359 1.00 96.19 120 THR A N 1
ATOM 970 C CA . THR A 1 120 ? 1.428 -8.982 -9.590 1.00 96.19 120 THR A CA 1
ATOM 971 C C . THR A 1 120 ? 1.010 -7.539 -9.281 1.00 96.19 120 THR A C 1
ATOM 973 O O . THR A 1 120 ? 0.156 -7.339 -8.412 1.00 96.19 120 THR A O 1
ATOM 976 N N .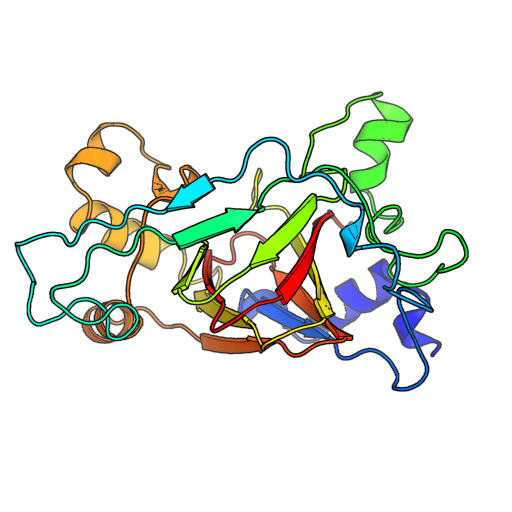 PRO A 1 121 ? 1.593 -6.517 -9.936 1.00 97.56 121 PRO A N 1
ATOM 977 C CA . PRO A 1 121 ? 1.318 -5.127 -9.582 1.00 97.56 121 PRO A CA 1
ATOM 978 C C . PRO A 1 121 ? -0.092 -4.655 -9.955 1.00 97.56 121 PRO A C 1
ATOM 980 O O . PRO A 1 121 ? -0.639 -5.014 -11.004 1.00 97.56 121 PRO A O 1
ATOM 983 N N . TYR A 1 122 ? -0.628 -3.767 -9.117 1.00 98.12 122 TYR A N 1
ATOM 984 C CA . TYR A 1 122 ? -1.824 -2.975 -9.391 1.00 98.12 122 TYR A CA 1
ATOM 985 C C . TYR A 1 122 ? -1.516 -1.489 -9.514 1.00 98.12 122 TYR A C 1
ATOM 987 O O . TYR A 1 122 ? -0.789 -0.919 -8.697 1.00 98.12 122 TYR A O 1
ATOM 995 N N . LEU A 1 123 ? -2.167 -0.850 -10.485 1.00 98.31 123 LEU A N 1
ATOM 996 C CA . LEU A 1 123 ? -2.234 0.596 -10.638 1.00 98.31 123 LEU A CA 1
ATOM 997 C C . LEU A 1 123 ? -3.486 1.159 -9.962 1.00 98.31 123 LEU A C 1
ATOM 999 O O . LEU A 1 123 ? -4.576 0.586 -10.015 1.00 98.31 123 LEU A O 1
ATOM 1003 N N . TYR A 1 124 ? -3.315 2.337 -9.370 1.00 98.06 124 TYR A N 1
ATOM 1004 C CA . TYR A 1 124 ? -4.348 3.069 -8.654 1.00 98.06 124 TYR A CA 1
ATOM 1005 C C . TYR A 1 124 ? -4.385 4.520 -9.125 1.00 98.06 124 TYR A C 1
ATOM 1007 O O . TYR A 1 124 ? -3.473 5.296 -8.833 1.00 98.06 124 TYR A O 1
ATOM 1015 N N . PHE A 1 125 ? -5.464 4.909 -9.799 1.00 97.62 125 PHE A N 1
ATOM 1016 C CA . PHE A 1 125 ? -5.728 6.283 -10.219 1.00 97.62 125 PHE A CA 1
ATOM 1017 C C . PHE A 1 125 ? -6.657 6.969 -9.225 1.00 97.62 125 PHE A C 1
ATOM 1019 O O . PHE A 1 125 ? -7.869 6.738 -9.220 1.00 97.62 125 PHE A O 1
ATOM 1026 N N . GLY A 1 126 ? -6.071 7.797 -8.364 1.00 95.44 126 GLY A N 1
ATOM 1027 C CA . GLY A 1 126 ? -6.777 8.556 -7.340 1.00 95.44 126 GLY A CA 1
ATOM 1028 C C . GLY A 1 126 ? -7.381 9.850 -7.877 1.00 95.44 126 GLY A C 1
ATOM 1029 O O . GLY A 1 126 ? -6.904 10.423 -8.853 1.00 95.44 126 GLY A O 1
ATOM 1030 N N . MET A 1 127 ? -8.412 10.333 -7.190 1.00 93.62 127 MET A N 1
ATOM 1031 C CA . MET A 1 127 ? -8.891 11.716 -7.261 1.00 93.62 127 MET A CA 1
ATOM 1032 C C . MET A 1 127 ? -9.222 12.230 -5.858 1.00 93.62 127 MET A C 1
ATOM 1034 O O . MET A 1 127 ? -9.133 11.478 -4.884 1.00 93.62 127 MET A O 1
ATOM 1038 N N . TRP A 1 128 ? -9.599 13.507 -5.749 1.00 89.31 128 TRP A N 1
ATOM 1039 C CA . TRP A 1 128 ? -10.033 14.112 -4.486 1.00 89.31 128 TRP A CA 1
ATOM 1040 C C . TRP A 1 128 ? -11.000 13.189 -3.728 1.00 89.31 128 TRP A C 1
ATOM 1042 O O . TRP A 1 128 ? -11.924 12.653 -4.331 1.00 89.31 128 TRP A O 1
ATOM 1052 N N . LYS A 1 129 ? -10.754 13.002 -2.424 1.00 86.62 129 LYS A N 1
ATOM 1053 C CA . LYS A 1 129 ? -11.522 12.168 -1.475 1.00 86.62 129 LYS A CA 1
ATOM 1054 C C . LYS A 1 129 ? -11.491 10.649 -1.700 1.00 86.62 129 LYS A C 1
ATOM 1056 O O . LYS A 1 129 ? -11.922 9.924 -0.801 1.00 86.62 129 LYS A O 1
ATOM 1061 N N . THR A 1 130 ? -10.924 10.134 -2.794 1.00 92.38 130 THR A N 1
ATOM 1062 C CA . THR A 1 130 ? -10.752 8.672 -2.927 1.00 92.38 130 THR A CA 1
ATOM 1063 C C . THR A 1 130 ? -9.917 8.124 -1.768 1.00 92.38 130 THR A C 1
ATOM 1065 O O . THR A 1 130 ? -8.908 8.717 -1.382 1.00 92.38 130 THR A O 1
ATOM 1068 N N . THR A 1 131 ? -10.365 7.023 -1.172 1.00 92.56 131 THR A N 1
ATOM 1069 C CA . THR A 1 131 ? -9.927 6.553 0.150 1.00 92.56 131 THR A CA 1
ATOM 1070 C C . THR A 1 131 ? -9.591 5.062 0.115 1.00 92.56 131 THR A C 1
ATOM 1072 O O . THR A 1 131 ? -10.224 4.293 -0.602 1.00 92.56 131 THR A O 1
ATOM 1075 N N . PHE A 1 132 ? -8.627 4.633 0.928 1.00 95.75 132 PHE A N 1
ATOM 1076 C CA . PHE A 1 132 ? -8.396 3.225 1.255 1.00 95.75 132 PHE A CA 1
ATOM 1077 C C . PHE A 1 132 ? -8.627 3.020 2.754 1.00 95.75 132 PHE A C 1
ATOM 1079 O O . PHE A 1 132 ? -8.111 3.764 3.593 1.00 95.75 132 PHE A O 1
ATOM 1086 N N . ALA A 1 133 ? -9.483 2.055 3.083 1.00 96.62 133 ALA A N 1
ATOM 1087 C CA . ALA A 1 133 ? -9.948 1.835 4.444 1.00 96.62 133 ALA A CA 1
ATOM 1088 C C . ALA A 1 133 ? -8.899 1.158 5.332 1.00 96.62 133 ALA A C 1
ATOM 1090 O O . ALA A 1 133 ? -7.871 0.698 4.847 1.00 96.62 133 ALA A O 1
ATOM 1091 N N . TRP A 1 134 ? -9.178 1.075 6.636 1.00 98.25 134 TRP A N 1
ATOM 1092 C CA . TRP A 1 134 ? -8.307 0.375 7.579 1.00 98.25 134 TRP A CA 1
ATOM 1093 C C . TRP A 1 134 ? -8.209 -1.108 7.246 1.00 98.25 134 TRP A C 1
ATOM 1095 O O . TRP A 1 134 ? -9.211 -1.819 7.307 1.00 98.25 134 TRP A O 1
ATOM 1105 N N . HIS A 1 135 ? -6.997 -1.563 6.943 1.00 98.69 135 HIS A N 1
ATOM 1106 C CA . HIS A 1 135 ? -6.698 -2.967 6.689 1.00 98.69 135 HIS A CA 1
ATOM 1107 C C . HIS A 1 135 ? -5.233 -3.297 6.984 1.00 98.69 135 HIS A C 1
ATOM 1109 O O . HIS A 1 135 ? -4.406 -2.407 7.192 1.00 98.69 135 HIS A O 1
ATOM 1115 N N . THR A 1 136 ? -4.952 -4.594 7.020 1.00 98.62 136 THR A N 1
ATOM 1116 C CA . THR A 1 136 ? -3.628 -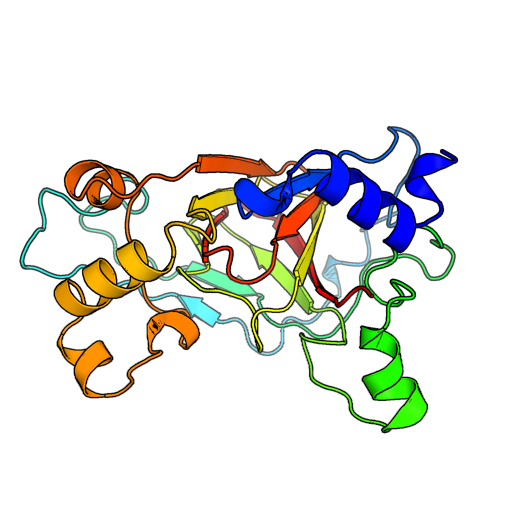5.175 6.806 1.00 98.62 136 THR A CA 1
ATOM 1117 C C . THR A 1 136 ? -3.645 -5.898 5.463 1.00 98.62 136 THR A C 1
ATOM 1119 O O . THR A 1 136 ? -4.720 -6.210 4.937 1.00 98.62 136 THR A O 1
ATOM 1122 N N . GLU A 1 137 ? -2.466 -6.179 4.924 1.00 98.38 137 GLU A N 1
ATOM 1123 C CA . GLU A 1 137 ? -2.343 -6.896 3.660 1.00 98.38 137 GLU A CA 1
ATOM 1124 C C . GLU A 1 137 ? -2.859 -8.338 3.752 1.00 98.38 137 GLU A C 1
ATOM 1126 O O . GLU A 1 137 ? -3.019 -8.925 4.840 1.00 98.38 137 GLU A O 1
ATOM 1131 N N . ASP A 1 138 ? -3.125 -8.926 2.587 1.00 94.94 138 ASP A N 1
ATOM 1132 C CA . ASP A 1 138 ? -3.459 -10.340 2.485 1.00 94.94 138 ASP A CA 1
ATOM 1133 C C . ASP A 1 138 ? -2.342 -11.189 3.085 1.00 94.94 138 ASP A C 1
ATOM 1135 O O . ASP A 1 138 ? -1.154 -10.920 2.910 1.00 94.94 138 ASP A O 1
ATOM 1139 N N . MET A 1 139 ? -2.741 -12.181 3.883 1.00 96.06 139 MET A N 1
ATOM 1140 C CA . MET A 1 139 ? -1.823 -13.033 4.648 1.00 96.06 139 MET A CA 1
ATOM 1141 C C . MET A 1 139 ? -0.843 -12.270 5.558 1.00 96.06 139 MET A C 1
ATOM 1143 O O . MET A 1 139 ? 0.152 -12.846 5.984 1.00 96.06 139 MET A O 1
ATOM 1147 N N . GLU A 1 140 ? -1.138 -11.003 5.880 1.00 96.75 140 GLU A N 1
ATOM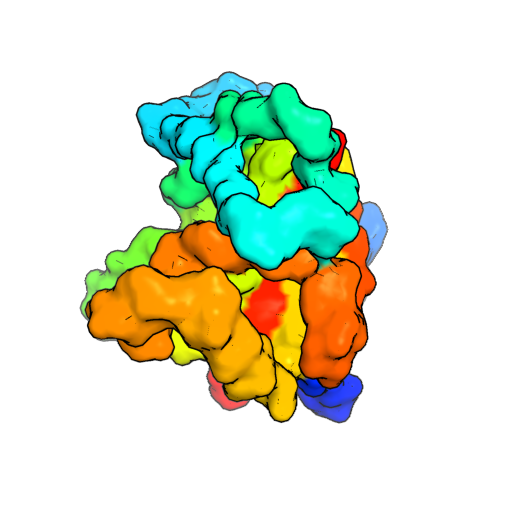 1148 C CA . GLU A 1 140 ? -0.260 -10.118 6.662 1.00 96.75 140 GLU A CA 1
ATOM 1149 C C . GLU A 1 140 ? 1.123 -9.935 6.019 1.00 96.75 140 GLU A C 1
ATOM 1151 O O . GLU A 1 140 ? 2.115 -9.741 6.720 1.00 96.75 140 GLU A O 1
ATOM 1156 N N . LEU A 1 141 ? 1.183 -9.983 4.686 1.00 98.31 141 LEU A N 1
ATOM 1157 C CA . LEU A 1 141 ? 2.389 -9.700 3.914 1.00 98.31 141 LEU A CA 1
ATOM 1158 C C . LEU A 1 141 ? 2.864 -8.251 4.097 1.00 98.31 141 LEU A C 1
ATOM 1160 O O . LEU A 1 141 ? 2.158 -7.388 4.627 1.00 98.31 141 LEU A O 1
ATOM 1164 N N . TYR A 1 142 ? 4.074 -7.977 3.615 1.00 98.69 142 TYR A N 1
ATOM 1165 C CA . TYR A 1 142 ? 4.491 -6.604 3.361 1.00 98.69 142 TYR A CA 1
ATOM 1166 C C . TYR A 1 142 ? 3.740 -6.082 2.133 1.00 98.69 142 TYR A C 1
ATOM 1168 O O . TYR A 1 142 ? 3.331 -6.855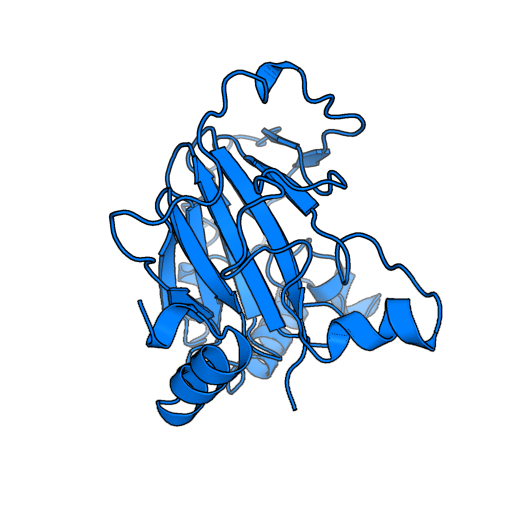 1.259 1.00 98.69 142 TYR A O 1
ATOM 1176 N N . SER A 1 143 ? 3.632 -4.764 2.007 1.00 98.75 143 SER A N 1
ATOM 1177 C CA . SER A 1 143 ? 3.361 -4.139 0.713 1.00 98.75 143 SER A CA 1
ATOM 1178 C C . SER A 1 143 ? 4.303 -2.994 0.436 1.00 98.75 143 SER A C 1
ATOM 1180 O O . SER A 1 143 ? 4.836 -2.357 1.346 1.00 98.75 143 SER A O 1
ATOM 1182 N N . ILE A 1 144 ? 4.510 -2.741 -0.848 1.00 98.81 144 ILE A N 1
ATOM 1183 C CA . ILE A 1 144 ? 5.202 -1.561 -1.335 1.00 98.81 144 ILE A CA 1
ATOM 1184 C C . ILE A 1 144 ? 4.271 -0.789 -2.260 1.00 98.81 144 ILE A C 1
ATOM 1186 O O . ILE A 1 144 ? 3.537 -1.369 -3.055 1.00 98.81 144 ILE A O 1
ATOM 1190 N N . ASN A 1 145 ? 4.304 0.534 -2.146 1.00 98.81 145 ASN A N 1
ATOM 1191 C CA . ASN A 1 145 ? 3.565 1.446 -2.997 1.00 98.81 145 ASN A CA 1
ATOM 1192 C C . ASN A 1 145 ? 4.510 2.515 -3.549 1.00 98.81 145 ASN A C 1
ATOM 1194 O O . ASN A 1 145 ? 5.104 3.261 -2.771 1.00 98.81 145 ASN A O 1
ATOM 1198 N N . TYR A 1 146 ? 4.631 2.613 -4.870 1.00 98.75 146 TYR A N 1
ATOM 1199 C CA . TYR A 1 146 ? 5.356 3.688 -5.539 1.00 98.75 146 TYR A CA 1
ATOM 1200 C C . TYR A 1 146 ? 4.382 4.737 -6.074 1.00 98.75 146 TYR A C 1
ATOM 1202 O O . TYR A 1 146 ? 3.396 4.408 -6.734 1.00 98.75 146 TYR A O 1
ATOM 1210 N N . PHE A 1 147 ? 4.656 6.014 -5.807 1.00 98.19 147 PHE A N 1
ATOM 1211 C CA . PHE A 1 147 ? 3.802 7.107 -6.264 1.00 98.19 147 PHE A CA 1
ATOM 1212 C C . PHE A 1 147 ? 4.341 7.711 -7.557 1.00 98.19 147 PHE A C 1
ATOM 1214 O O . PHE A 1 147 ? 5.284 8.496 -7.530 1.00 98.19 147 PHE A O 1
ATOM 1221 N N . HIS A 1 148 ? 3.759 7.353 -8.701 1.00 98.38 148 HIS A N 1
ATOM 1222 C CA . HIS A 1 148 ? 4.280 7.758 -10.007 1.00 98.38 148 HIS A CA 1
ATOM 1223 C C . HIS A 1 148 ? 4.192 9.272 -10.231 1.00 98.38 148 HIS A C 1
ATOM 1225 O O . HIS A 1 148 ? 5.188 9.902 -10.592 1.00 98.38 148 HIS A O 1
ATOM 1231 N N . PHE A 1 149 ? 3.011 9.862 -10.028 1.00 97.75 149 PHE A N 1
ATOM 1232 C CA . PHE A 1 149 ? 2.764 11.290 -10.254 1.00 97.75 149 PHE A CA 1
ATOM 1233 C C . PHE A 1 149 ? 1.459 11.769 -9.599 1.00 97.75 149 PHE A C 1
ATOM 1235 O O . PHE A 1 149 ? 0.609 10.973 -9.195 1.00 97.75 149 PHE A O 1
ATOM 1242 N N . GLY A 1 150 ? 1.277 13.093 -9.576 1.00 96.75 150 GLY A N 1
ATOM 1243 C CA . GLY A 1 150 ? 0.055 13.768 -9.137 1.00 96.75 150 GLY A CA 1
ATOM 1244 C C . GLY A 1 150 ? 0.126 14.336 -7.721 1.00 96.75 150 GLY A C 1
ATOM 1245 O O . GLY A 1 150 ? 1.208 14.540 -7.171 1.00 96.75 150 GLY A O 1
ATOM 1246 N N . GLU A 1 151 ? -1.044 14.628 -7.156 1.00 95.69 151 GLU A N 1
ATOM 1247 C CA . GLU A 1 151 ? -1.199 15.218 -5.821 1.00 95.69 151 GLU A CA 1
ATOM 1248 C C . GLU A 1 151 ? -0.854 14.217 -4.716 1.00 95.69 151 GLU A C 1
ATOM 1250 O O . GLU A 1 151 ? -1.232 13.054 -4.799 1.00 95.69 151 GLU A O 1
ATOM 1255 N N . GLN A 1 152 ? -0.177 14.676 -3.661 1.00 93.62 152 GLN A N 1
ATOM 1256 C CA . GLN A 1 152 ? 0.347 13.853 -2.558 1.00 93.62 152 GLN A CA 1
ATOM 1257 C C . GLN A 1 152 ? -0.689 12.894 -1.934 1.00 93.62 152 GLN A C 1
ATOM 1259 O O . GLN A 1 152 ? -1.823 13.289 -1.728 1.00 93.62 152 GLN A O 1
ATOM 1264 N N . LYS A 1 153 ? -0.326 11.678 -1.519 1.00 94.88 153 LYS A N 1
ATOM 1265 C CA . LYS A 1 153 ? -1.227 10.735 -0.817 1.00 94.88 153 LYS A CA 1
ATOM 1266 C C . LYS A 1 153 ? -1.028 10.809 0.699 1.00 94.88 153 LYS A C 1
ATOM 1268 O O . LYS A 1 153 ? 0.106 10.827 1.169 1.00 94.88 153 LYS A O 1
ATOM 1273 N N . THR A 1 154 ? -2.097 10.816 1.495 1.00 95.62 154 THR A N 1
ATOM 1274 C CA . THR A 1 154 ? -1.984 10.768 2.965 1.00 95.62 154 THR A CA 1
ATOM 1275 C C . THR A 1 154 ? -2.217 9.355 3.481 1.00 95.62 154 THR A C 1
ATOM 1277 O O . THR A 1 154 ? -3.228 8.740 3.161 1.00 95.62 154 THR A O 1
ATOM 1280 N N . TRP A 1 155 ? -1.311 8.891 4.337 1.00 98.12 155 TRP A N 1
ATOM 1281 C CA . TRP A 1 155 ? -1.342 7.613 5.038 1.00 98.12 155 TRP A CA 1
ATOM 1282 C C . TRP A 1 155 ? -1.510 7.831 6.540 1.00 98.12 155 TRP A C 1
ATOM 1284 O O . TRP A 1 155 ? -0.926 8.744 7.125 1.00 98.12 155 TRP A O 1
ATOM 1294 N N . CYS A 1 156 ? -2.269 6.952 7.174 1.00 97.44 156 CYS A N 1
ATOM 1295 C CA . CYS A 1 156 ? -2.391 6.793 8.612 1.00 97.44 156 CYS A CA 1
ATOM 1296 C C . CYS A 1 156 ? -2.058 5.338 8.941 1.00 97.44 156 CYS A C 1
ATOM 1298 O O . CYS A 1 156 ? -2.532 4.443 8.247 1.00 97.44 156 CYS A O 1
ATOM 1300 N N . ALA A 1 157 ? -1.256 5.104 9.975 1.00 98.19 157 ALA A N 1
ATOM 1301 C CA . ALA A 1 157 ? -0.818 3.770 10.359 1.00 98.19 157 ALA A CA 1
ATOM 1302 C C . ALA A 1 157 ? -0.929 3.557 11.869 1.00 98.19 157 ALA A C 1
ATOM 1304 O O . ALA A 1 157 ? -0.590 4.438 12.663 1.00 98.19 157 ALA A O 1
ATOM 1305 N N . VAL A 1 158 ? -1.375 2.365 12.252 1.00 98.62 158 VAL A N 1
ATOM 1306 C CA . VAL A 1 158 ? -1.321 1.844 13.618 1.00 98.62 158 VAL A CA 1
ATOM 1307 C C . VAL A 1 158 ? -0.257 0.755 13.639 1.00 98.62 158 VAL A C 1
ATOM 1309 O O . VAL A 1 158 ? -0.257 -0.144 12.797 1.00 98.62 158 VAL A O 1
ATOM 1312 N N . SER A 1 159 ? 0.664 0.847 14.598 1.00 97.62 159 SER A N 1
ATOM 1313 C CA . SER A 1 159 ? 1.759 -0.110 14.728 1.00 97.62 159 SER A CA 1
ATOM 1314 C C . SER A 1 159 ? 1.241 -1.540 14.944 1.00 97.62 159 SER A C 1
ATOM 1316 O O . SER A 1 159 ? 0.200 -1.721 15.589 1.00 97.62 159 SER A O 1
ATOM 1318 N N . PRO A 1 160 ? 1.981 -2.574 14.500 1.00 98.31 160 PRO A N 1
ATOM 1319 C CA . PRO A 1 160 ? 1.591 -3.969 14.714 1.00 98.31 160 PRO A CA 1
ATOM 1320 C C . PRO A 1 160 ? 1.314 -4.305 16.191 1.00 98.31 160 PRO A C 1
ATOM 1322 O O . PRO A 1 160 ? 0.350 -4.997 16.512 1.00 98.31 160 PRO A O 1
ATOM 1325 N N . GLU A 1 161 ? 2.085 -3.730 17.125 1.00 98.19 161 GLU A N 1
ATOM 1326 C CA . GLU A 1 161 ? 1.891 -3.892 18.581 1.00 98.19 161 GLU A CA 1
ATOM 1327 C C . GLU A 1 161 ? 0.540 -3.366 19.106 1.00 98.19 161 GLU A C 1
ATOM 1329 O O . GLU A 1 161 ? 0.129 -3.675 20.228 1.00 98.19 161 GLU A O 1
ATOM 1334 N N . HIS A 1 162 ? -0.156 -2.541 18.325 1.00 98.38 162 HIS A N 1
ATOM 1335 C CA . HIS A 1 162 ? -1.443 -1.950 18.677 1.00 98.38 162 HIS A CA 1
ATOM 1336 C C . HIS A 1 162 ? -2.585 -2.401 17.759 1.00 98.38 162 HIS A C 1
ATOM 1338 O O . HIS A 1 162 ? -3.731 -2.024 18.016 1.00 98.38 162 HIS A O 1
ATOM 1344 N N . GLY A 1 163 ? -2.321 -3.260 16.766 1.00 98.25 163 GLY A N 1
ATOM 1345 C CA . GLY A 1 163 ? -3.323 -3.733 15.806 1.00 98.25 163 GLY A CA 1
ATOM 1346 C C . GLY A 1 163 ? -4.555 -4.358 16.469 1.00 98.25 163 GLY A C 1
ATOM 1347 O O . GLY A 1 163 ? -5.682 -3.972 16.175 1.00 98.25 163 GLY A O 1
ATOM 1348 N N . GLN A 1 164 ? -4.366 -5.206 17.487 1.00 98.25 164 GLN A N 1
ATOM 1349 C CA . GLN A 1 164 ? -5.490 -5.815 18.223 1.00 98.25 164 GLN A CA 1
ATOM 1350 C C . GLN A 1 164 ? -6.380 -4.782 18.932 1.00 98.25 164 GLN A C 1
ATOM 1352 O O . GLN A 1 164 ? -7.583 -4.984 19.087 1.00 98.25 164 GLN A O 1
ATOM 1357 N N . ARG A 1 165 ? -5.808 -3.655 19.372 1.00 98.50 165 ARG A N 1
ATOM 1358 C CA . ARG A 1 165 ? -6.579 -2.583 20.015 1.00 98.50 165 ARG A CA 1
ATOM 1359 C C . ARG A 1 165 ? -7.454 -1.861 18.992 1.00 98.50 165 ARG A C 1
ATOM 1361 O O . ARG A 1 165 ? -8.587 -1.515 19.317 1.00 98.50 165 ARG A O 1
ATOM 1368 N N . LEU A 1 166 ? -6.950 -1.675 17.768 1.00 98.44 166 LEU A N 1
ATOM 1369 C CA . LEU A 1 166 ? -7.744 -1.160 16.653 1.00 98.44 166 LEU A CA 1
ATOM 1370 C C . LEU A 1 166 ? -8.870 -2.133 16.284 1.00 98.44 166 LEU A C 1
ATOM 1372 O O . LEU A 1 166 ? -9.999 -1.692 16.103 1.00 98.44 166 LEU A O 1
ATOM 1376 N N . GLU A 1 167 ? -8.600 -3.438 16.232 1.00 98.38 167 GLU A N 1
ATOM 1377 C CA . GLU A 1 167 ? -9.627 -4.453 15.963 1.00 98.38 167 GLU A CA 1
ATOM 1378 C C . GLU A 1 167 ? -10.750 -4.439 16.999 1.00 98.38 167 GLU A C 1
ATOM 1380 O O . GLU A 1 167 ? -11.924 -4.479 16.634 1.00 98.38 167 GLU A O 1
ATOM 1385 N N . LEU A 1 168 ? -10.410 -4.358 18.289 1.00 97.38 168 LEU A N 1
ATOM 1386 C CA . LEU A 1 168 ? -11.399 -4.267 19.365 1.00 97.38 168 LEU A CA 1
ATOM 1387 C C . LEU A 1 168 ? -12.270 -3.016 19.217 1.00 97.38 168 LEU A C 1
ATOM 1389 O O . LEU A 1 168 ? -13.494 -3.130 19.218 1.00 97.38 168 LEU A O 1
ATOM 1393 N N . LEU A 1 169 ? -11.649 -1.854 18.990 1.00 96.12 169 LEU A N 1
ATOM 1394 C CA . LEU A 1 169 ? -12.378 -0.615 18.721 1.00 96.12 169 LEU A CA 1
ATOM 1395 C C . LEU A 1 169 ? -13.281 -0.756 17.486 1.00 96.12 169 LEU A C 1
ATOM 1397 O O . LEU A 1 169 ? -14.445 -0.366 17.512 1.00 96.12 169 LEU A O 1
ATOM 1401 N N . ALA A 1 170 ? -12.774 -1.339 16.402 1.00 95.00 170 ALA A N 1
ATOM 1402 C CA . ALA A 1 170 ? -13.547 -1.528 15.185 1.00 95.00 170 ALA A CA 1
ATOM 1403 C C . ALA A 1 170 ? -14.756 -2.453 15.422 1.00 95.00 170 ALA A C 1
ATOM 1405 O O . ALA A 1 170 ? -15.844 -2.169 14.923 1.00 95.00 170 ALA A O 1
ATOM 1406 N N . ARG A 1 171 ? -14.619 -3.517 16.224 1.00 93.69 171 ARG A N 1
ATOM 1407 C CA . ARG A 1 171 ? -15.751 -4.392 16.577 1.00 93.69 171 ARG A CA 1
ATOM 1408 C C . ARG A 1 171 ? -16.856 -3.639 17.314 1.00 93.69 171 ARG A C 1
ATOM 1410 O O . ARG A 1 171 ? -18.025 -3.904 17.038 1.00 93.69 171 ARG A O 1
ATOM 1417 N N . GLU A 1 172 ? -16.493 -2.712 18.199 1.00 91.75 172 GLU A N 1
ATOM 1418 C CA . GLU A 1 172 ? -17.437 -1.856 18.930 1.00 91.75 172 GLU A CA 1
ATOM 1419 C C . GLU A 1 172 ? -18.125 -0.836 18.011 1.00 91.75 172 GLU A C 1
ATOM 1421 O O . GLU A 1 172 ? -19.330 -0.616 18.123 1.00 91.75 172 GLU A O 1
ATOM 1426 N N . LEU A 1 173 ? -17.377 -0.241 17.077 1.00 89.94 173 LEU A N 1
ATOM 1427 C CA . LEU A 1 173 ? -17.898 0.757 16.138 1.00 89.94 173 LEU A CA 1
ATOM 1428 C C . LEU A 1 173 ? -18.791 0.147 15.045 1.00 89.94 173 LEU A C 1
ATOM 1430 O O . LEU A 1 173 ? -19.749 0.782 14.607 1.00 89.94 173 LEU A O 1
ATOM 1434 N N . PHE A 1 174 ? -18.496 -1.079 14.611 1.00 89.62 174 PHE A N 1
ATOM 1435 C CA . PHE A 1 174 ? -19.136 -1.737 13.469 1.00 89.62 174 PHE A CA 1
ATOM 1436 C C . PHE A 1 174 ? -19.794 -3.068 13.873 1.00 89.62 174 PHE A C 1
ATOM 1438 O O . PHE A 1 174 ? -19.526 -4.110 13.275 1.00 89.62 174 PHE A O 1
ATOM 1445 N N . LEU A 1 175 ? -20.683 -3.035 14.878 1.00 86.44 175 LEU A N 1
ATOM 1446 C CA . LEU A 1 175 ? -21.336 -4.225 15.458 1.00 86.44 175 LEU A CA 1
ATOM 1447 C C . LEU A 1 175 ? -22.003 -5.150 14.426 1.00 86.44 175 LEU A C 1
ATOM 1449 O O . LEU A 1 175 ? -21.934 -6.368 14.554 1.00 86.44 175 LEU A O 1
ATOM 1453 N N . GLY A 1 176 ? -22.652 -4.586 13.401 1.00 84.00 176 GLY A N 1
ATOM 1454 C CA . GLY A 1 176 ? -23.287 -5.387 12.349 1.00 84.00 176 GLY A CA 1
ATOM 1455 C C . GLY A 1 176 ? -22.271 -6.187 11.528 1.00 84.00 176 GLY A C 1
ATOM 1456 O O . GLY A 1 176 ? -22.473 -7.371 11.273 1.00 84.00 176 GLY A O 1
ATOM 1457 N N . SER A 1 177 ? -21.150 -5.560 11.164 1.00 86.38 177 SER A N 1
ATOM 1458 C CA . SER A 1 177 ? -20.079 -6.202 10.393 1.00 86.38 177 SER A CA 1
ATOM 1459 C C . SER A 1 177 ? -19.316 -7.232 11.224 1.00 86.38 177 SER A C 1
ATOM 1461 O O . SER A 1 177 ? -19.028 -8.321 10.731 1.00 86.38 177 SER A O 1
ATOM 1463 N N . SER A 1 178 ? -19.027 -6.918 12.491 1.00 86.62 178 SER A N 1
ATOM 1464 C CA . SER A 1 178 ? -18.255 -7.798 13.377 1.00 86.62 178 SER A CA 1
ATOM 1465 C C . SER A 1 178 ? -18.996 -9.081 13.755 1.00 86.62 178 SER A C 1
ATOM 1467 O O . SER A 1 178 ? -18.357 -10.109 13.957 1.00 86.62 178 SER A O 1
ATOM 1469 N N . GLN A 1 179 ? -20.332 -9.057 13.791 1.00 90.12 179 GLN A N 1
ATOM 1470 C CA . GLN A 1 179 ? -21.149 -10.264 13.966 1.00 90.12 179 GLN A CA 1
ATOM 1471 C C . GLN A 1 179 ? -21.119 -11.190 12.742 1.00 90.12 179 GLN A C 1
ATOM 1473 O O . GLN A 1 179 ? -21.303 -12.396 12.889 1.00 90.12 179 GLN A O 1
ATOM 1478 N N . GLY A 1 180 ? -20.914 -10.635 11.542 1.00 93.31 180 GLY A N 1
ATOM 1479 C CA . GLY A 1 180 ? -20.882 -11.399 10.294 1.00 93.31 180 GLY A CA 1
ATOM 1480 C C . GLY A 1 180 ? -19.505 -11.966 9.943 1.00 93.31 180 GLY A C 1
ATOM 1481 O O . GLY A 1 180 ? -19.429 -13.015 9.309 1.00 93.31 180 GLY A O 1
ATOM 1482 N N . CYS A 1 181 ? -18.422 -11.288 10.334 1.00 95.94 181 CYS A N 1
ATOM 1483 C CA . CYS A 1 181 ? -17.050 -11.704 10.046 1.00 95.94 181 CYS A CA 1
ATOM 1484 C C . CYS A 1 181 ? -16.086 -11.223 11.141 1.00 95.94 181 CYS A C 1
ATOM 1486 O O . CYS A 1 181 ? -15.969 -10.024 11.400 1.00 95.94 181 CYS A O 1
ATOM 1488 N N . GLU A 1 182 ? -15.336 -12.148 11.747 1.00 93.12 182 GLU A N 1
ATOM 1489 C CA . GLU A 1 182 ? -14.364 -11.821 12.804 1.00 93.12 182 GLU A CA 1
ATOM 1490 C C . GLU A 1 182 ? -13.199 -10.950 12.303 1.00 93.12 182 GLU A C 1
ATOM 1492 O O . GLU A 1 182 ? -12.641 -10.164 13.075 1.00 93.12 182 GLU A O 1
ATOM 1497 N N . ALA A 1 183 ? -12.881 -11.059 11.008 1.00 95.19 183 ALA A N 1
ATOM 1498 C CA . ALA A 1 183 ? -11.825 -10.331 10.308 1.00 95.19 183 ALA A CA 1
ATOM 1499 C C . ALA A 1 183 ? -12.386 -9.284 9.323 1.00 95.19 183 ALA A C 1
ATOM 1501 O O . ALA A 1 183 ? -11.779 -9.018 8.288 1.00 95.19 183 ALA A O 1
ATOM 1502 N N . PHE A 1 184 ? -13.544 -8.677 9.619 1.00 96.50 184 PHE A N 1
ATOM 1503 C CA . PHE A 1 184 ? -14.251 -7.781 8.687 1.00 96.50 184 PHE A CA 1
ATOM 1504 C C . PHE A 1 184 ? -13.440 -6.560 8.211 1.00 96.50 184 PHE A C 1
ATOM 1506 O O . PHE A 1 184 ? -13.788 -5.964 7.194 1.00 96.50 184 PHE A O 1
ATOM 1513 N N . LEU A 1 185 ? -12.362 -6.174 8.906 1.00 96.56 185 LEU A N 1
ATOM 1514 C CA . LEU A 1 185 ? -11.444 -5.131 8.431 1.00 96.56 185 LEU A CA 1
ATOM 1515 C C . LEU A 1 185 ? -10.772 -5.516 7.100 1.00 96.56 185 LEU A C 1
ATOM 1517 O O . LEU A 1 185 ? -10.516 -4.644 6.274 1.00 96.56 185 LEU A O 1
ATOM 1521 N N . ARG A 1 186 ? -10.611 -6.818 6.820 1.00 97.25 186 ARG A N 1
ATOM 1522 C CA . ARG A 1 186 ? -10.144 -7.326 5.517 1.00 97.25 186 ARG A CA 1
ATOM 1523 C C . ARG A 1 186 ? -11.110 -7.028 4.370 1.00 97.25 186 ARG A C 1
ATOM 1525 O O . ARG A 1 186 ? -10.711 -7.080 3.218 1.00 97.25 186 ARG A O 1
ATOM 1532 N N . HIS A 1 187 ? -12.360 -6.662 4.660 1.00 96.75 187 HIS A N 1
ATOM 1533 C CA . HIS A 1 187 ? -13.306 -6.233 3.627 1.00 96.75 187 HIS A CA 1
ATOM 1534 C C . HIS A 1 187 ? -12.993 -4.823 3.095 1.00 96.75 187 HIS A C 1
ATOM 1536 O O . HIS A 1 187 ? -13.649 -4.380 2.160 1.00 96.75 187 HIS A O 1
ATOM 1542 N N . LYS A 1 188 ? -12.036 -4.098 3.702 1.00 96.06 188 LYS A N 1
ATOM 1543 C CA . LYS A 1 188 ? -11.605 -2.750 3.296 1.00 96.06 188 LYS A CA 1
ATOM 1544 C C . LYS A 1 188 ? -12.762 -1.733 3.215 1.00 96.06 188 LYS A C 1
ATOM 1546 O O . LYS A 1 188 ? -12.785 -0.867 2.347 1.00 96.06 188 LYS A O 1
ATOM 1551 N N . VAL A 1 189 ? -13.703 -1.797 4.167 1.00 92.19 189 VAL A N 1
ATOM 1552 C CA . VAL A 1 189 ? -14.877 -0.891 4.247 1.00 92.19 189 VAL A CA 1
ATOM 1553 C C . VAL A 1 189 ? -14.895 0.035 5.470 1.00 92.19 189 VAL A C 1
ATOM 1555 O O . VAL A 1 189 ? -15.715 0.947 5.544 1.00 92.19 189 VAL A O 1
ATOM 1558 N N . ALA A 1 190 ? -14.031 -0.193 6.462 1.00 93.12 190 ALA A N 1
ATOM 1559 C CA . ALA A 1 190 ? -14.081 0.523 7.736 1.00 93.12 190 ALA A CA 1
ATOM 1560 C C . ALA A 1 190 ? -13.208 1.788 7.727 1.00 93.12 190 ALA A C 1
ATOM 1562 O O . ALA A 1 190 ? -11.977 1.717 7.721 1.00 93.12 190 ALA A O 1
ATOM 1563 N N . LEU A 1 191 ? -13.847 2.958 7.792 1.00 92.94 191 LEU A N 1
ATOM 1564 C CA . LEU A 1 191 ? -13.171 4.249 7.934 1.00 92.94 191 L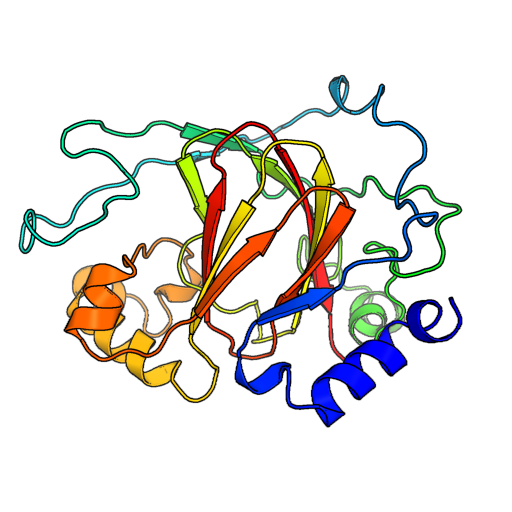EU A CA 1
ATOM 1565 C C . LEU A 1 191 ? -13.265 4.740 9.380 1.00 92.94 191 LEU A C 1
ATOM 1567 O O . LEU A 1 191 ? -14.354 4.934 9.915 1.00 92.94 191 LEU A O 1
ATOM 1571 N N . ILE A 1 192 ? -12.112 4.957 10.014 1.00 92.94 192 ILE A N 1
ATOM 1572 C CA . ILE A 1 192 ? -12.004 5.457 11.391 1.00 92.94 192 ILE A CA 1
ATOM 1573 C C . ILE A 1 192 ? -11.079 6.671 11.371 1.00 92.94 192 ILE A C 1
ATOM 1575 O O . ILE A 1 192 ? -9.951 6.589 10.884 1.00 92.94 192 ILE A O 1
ATOM 1579 N N . SER A 1 193 ? -11.558 7.810 11.870 1.00 89.88 193 SER A N 1
ATOM 1580 C CA . SER A 1 193 ? -10.794 9.058 11.829 1.00 89.88 193 SER A CA 1
ATOM 1581 C C . SER A 1 193 ? -9.664 9.079 12.872 1.00 89.88 193 SER A C 1
ATOM 1583 O O . SER A 1 193 ? -9.811 8.498 13.951 1.00 89.88 193 SER A O 1
ATOM 1585 N N . PRO A 1 194 ? -8.581 9.842 12.627 1.00 90.31 194 PRO A N 1
ATOM 1586 C CA . PRO A 1 194 ? -7.555 10.130 13.633 1.00 90.31 194 PRO A CA 1
ATOM 1587 C C . PRO A 1 194 ? -8.110 10.648 14.971 1.00 90.31 194 PRO A C 1
ATOM 1589 O O . PRO A 1 194 ? -7.594 10.311 16.035 1.00 90.31 194 PRO A O 1
ATOM 1592 N N . THR A 1 195 ? -9.187 11.442 14.937 1.00 88.38 195 THR A N 1
ATOM 1593 C CA . THR A 1 195 ? -9.867 11.938 16.144 1.00 88.38 195 THR A CA 1
ATOM 1594 C C . THR A 1 195 ? -10.434 10.787 16.971 1.00 88.38 195 THR A C 1
ATOM 1596 O O . THR A 1 195 ? -10.180 10.720 18.170 1.00 88.38 195 THR A O 1
ATOM 1599 N N . VAL A 1 196 ? -11.130 9.843 16.331 1.00 90.81 196 VAL A N 1
ATOM 1600 C CA . VAL A 1 196 ? -11.710 8.672 17.005 1.00 90.81 196 VAL A CA 1
ATOM 1601 C C . VAL A 1 196 ? -10.614 7.774 17.574 1.00 90.81 196 VAL A C 1
ATOM 1603 O O . VAL A 1 196 ? -10.737 7.319 18.710 1.00 90.81 196 VAL A O 1
ATOM 1606 N N . LEU A 1 197 ? -9.515 7.565 16.840 1.00 94.69 197 LEU A N 1
ATOM 1607 C CA . LEU A 1 197 ? -8.360 6.822 17.355 1.00 94.69 197 LEU A CA 1
ATOM 1608 C C . LEU A 1 197 ? -7.791 7.478 18.617 1.00 94.69 197 LEU A C 1
ATOM 1610 O O . LEU A 1 197 ? -7.606 6.807 19.633 1.00 94.69 197 LEU A O 1
ATOM 1614 N N . LYS A 1 198 ? -7.585 8.800 18.581 1.00 94.25 198 LYS A N 1
ATOM 1615 C CA . LYS A 1 198 ? -7.060 9.573 19.712 1.00 94.25 198 LYS A CA 1
ATOM 1616 C C . LYS A 1 198 ? -7.983 9.517 20.931 1.00 94.25 198 LYS A C 1
ATOM 1618 O O . LYS A 1 198 ? -7.499 9.316 22.042 1.00 94.25 198 LYS A O 1
ATOM 1623 N N . GLU A 1 199 ? -9.289 9.682 20.734 1.00 94.44 199 GLU A N 1
ATOM 1624 C CA . GLU A 1 199 ? -10.289 9.628 21.811 1.00 94.44 199 GLU A CA 1
ATOM 1625 C C . GLU A 1 199 ? -10.365 8.252 22.483 1.00 94.44 199 GLU A C 1
ATOM 1627 O O . GLU A 1 199 ? -10.621 8.175 23.682 1.00 94.44 199 GLU A O 1
ATOM 1632 N N . ASN A 1 200 ? -10.083 7.181 21.737 1.00 95.94 200 ASN A N 1
ATOM 1633 C CA . ASN A 1 200 ? -10.046 5.805 22.242 1.00 95.94 200 ASN A CA 1
ATOM 1634 C C . ASN A 1 200 ? -8.624 5.345 22.620 1.00 95.94 200 ASN A C 1
ATOM 1636 O O . ASN A 1 200 ? -8.377 4.164 22.869 1.00 95.94 200 ASN A O 1
ATOM 1640 N N . GLY A 1 201 ? -7.667 6.277 22.669 1.00 97.25 201 GLY A N 1
ATOM 1641 C CA . GLY A 1 201 ? -6.294 6.021 23.094 1.00 97.25 201 GLY A CA 1
ATOM 1642 C C . GLY A 1 201 ? -5.509 5.070 22.188 1.00 97.25 201 GLY A C 1
ATOM 1643 O O . GLY A 1 201 ? -4.538 4.482 22.666 1.00 97.25 201 GLY A O 1
ATOM 1644 N N . ILE A 1 202 ? -5.910 4.888 20.926 1.00 98.06 202 ILE A N 1
ATOM 1645 C CA . ILE A 1 202 ? -5.185 4.089 19.929 1.00 98.06 202 ILE A CA 1
ATOM 1646 C C . ILE A 1 202 ? -4.027 4.931 19.379 1.00 98.06 202 ILE A C 1
ATOM 1648 O O . ILE A 1 202 ? -4.286 5.958 18.748 1.00 98.06 202 ILE A O 1
ATOM 1652 N N . PRO A 1 203 ? -2.756 4.552 19.608 1.00 97.81 203 PRO A N 1
ATOM 1653 C CA . PRO A 1 203 ? -1.626 5.272 19.040 1.00 97.81 203 PRO A CA 1
ATOM 1654 C C . PRO A 1 203 ? -1.573 5.054 17.529 1.00 97.81 203 PRO A C 1
ATOM 1656 O O . PRO A 1 203 ? -1.714 3.928 17.054 1.00 97.81 203 PRO A O 1
ATOM 1659 N N . PHE A 1 204 ? -1.365 6.134 16.784 1.00 97.19 204 PHE A N 1
ATOM 1660 C CA . PHE A 1 204 ? -1.244 6.110 15.333 1.00 97.19 204 PHE A CA 1
ATOM 1661 C C . PHE A 1 204 ? -0.230 7.158 14.877 1.00 97.19 204 PHE A C 1
ATOM 1663 O O . PHE A 1 204 ? -0.016 8.169 15.551 1.00 97.19 204 PHE A O 1
ATOM 1670 N N . ASN A 1 205 ? 0.353 6.928 13.707 1.00 94.56 205 ASN A N 1
ATOM 1671 C CA . ASN A 1 205 ? 1.178 7.890 12.989 1.00 94.56 205 ASN A CA 1
ATOM 1672 C C . ASN A 1 205 ? 0.496 8.263 11.674 1.00 94.56 205 ASN A C 1
ATOM 1674 O O . ASN A 1 205 ? -0.341 7.520 11.167 1.00 94.56 205 ASN A O 1
ATOM 1678 N N . HIS A 1 206 ? 0.862 9.410 11.112 1.00 92.81 206 HIS A N 1
ATOM 1679 C CA . HIS A 1 206 ? 0.445 9.786 9.767 1.00 92.81 206 HIS A CA 1
ATOM 1680 C C . HIS A 1 206 ? 1.648 10.253 8.959 1.00 92.81 206 HIS A C 1
ATOM 1682 O O . HIS A 1 206 ? 2.621 10.767 9.514 1.00 92.81 206 HIS A O 1
ATOM 1688 N N . MET A 1 207 ? 1.574 10.059 7.649 1.00 95.19 207 MET A N 1
ATOM 1689 C CA . MET A 1 207 ? 2.625 10.426 6.717 1.00 95.19 207 MET A CA 1
ATOM 1690 C C . MET A 1 207 ? 2.014 10.822 5.381 1.00 95.19 207 MET A C 1
ATOM 1692 O O . MET A 1 207 ? 1.037 10.232 4.932 1.00 95.19 207 MET A O 1
ATOM 1696 N N . THR A 1 208 ? 2.602 11.816 4.738 1.00 96.44 208 THR A N 1
ATOM 1697 C CA . THR A 1 208 ? 2.245 12.205 3.375 1.00 96.44 208 THR A CA 1
ATOM 1698 C C . THR A 1 208 ? 3.284 11.638 2.423 1.00 96.44 208 THR A C 1
ATOM 1700 O O . THR A 1 208 ? 4.470 11.779 2.702 1.00 96.44 208 THR A O 1
ATOM 1703 N N . GLN A 1 209 ? 2.856 11.009 1.336 1.00 98.38 209 GLN A N 1
ATOM 1704 C CA . GLN A 1 209 ? 3.682 10.483 0.254 1.00 98.38 209 GLN A CA 1
ATOM 1705 C C . GLN A 1 209 ? 3.576 11.413 -0.957 1.00 98.38 209 GLN A C 1
ATOM 1707 O O . GLN A 1 209 ? 2.476 11.710 -1.423 1.00 98.38 209 GLN A O 1
ATOM 1712 N N . GLU A 1 210 ? 4.713 11.871 -1.453 1.00 98.19 210 GLU A N 1
ATOM 1713 C CA . GLU A 1 210 ? 4.845 12.728 -2.628 1.00 98.19 210 GLU A CA 1
ATOM 1714 C C . GLU A 1 210 ? 5.235 11.912 -3.868 1.00 98.19 210 GLU A C 1
ATOM 1716 O O . GLU A 1 210 ? 5.607 10.739 -3.783 1.00 98.19 210 GLU A O 1
ATOM 1721 N N . ALA A 1 211 ? 5.123 12.528 -5.049 1.00 97.81 211 ALA A N 1
ATOM 1722 C CA . ALA A 1 211 ? 5.479 11.877 -6.307 1.00 97.81 211 ALA A CA 1
ATOM 1723 C C . ALA A 1 211 ? 6.964 11.491 -6.321 1.00 97.81 211 ALA A C 1
ATOM 1725 O O . ALA A 1 211 ? 7.840 12.281 -5.969 1.00 97.81 211 ALA A O 1
ATOM 1726 N N . GLY A 1 212 ? 7.241 10.270 -6.762 1.00 98.12 212 GLY A N 1
ATOM 1727 C CA . GLY A 1 212 ? 8.565 9.670 -6.777 1.00 98.12 212 GLY A CA 1
ATOM 1728 C C . GLY A 1 212 ? 8.970 8.982 -5.474 1.00 98.12 212 GLY A C 1
ATOM 1729 O O . GLY A 1 212 ? 10.090 8.485 -5.412 1.00 98.12 212 GLY A O 1
ATOM 1730 N N . GLU A 1 213 ? 8.114 8.931 -4.452 1.00 98.62 213 GLU A N 1
ATOM 1731 C CA . GLU A 1 213 ? 8.416 8.272 -3.177 1.00 98.62 213 GLU A CA 1
ATOM 1732 C C . GLU A 1 213 ? 7.783 6.878 -3.065 1.00 98.62 213 GLU A C 1
ATOM 1734 O O . GLU A 1 213 ? 6.688 6.618 -3.577 1.00 98.62 213 GLU A O 1
ATOM 1739 N N . PHE A 1 214 ? 8.450 6.000 -2.315 1.00 98.81 214 PHE A N 1
ATOM 1740 C CA . PHE A 1 214 ? 7.920 4.698 -1.925 1.00 98.81 214 PHE A CA 1
ATOM 1741 C C . PHE A 1 214 ? 7.356 4.732 -0.507 1.00 98.81 214 PHE A C 1
ATOM 1743 O O . PHE A 1 214 ? 7.937 5.350 0.390 1.00 98.81 214 PHE A O 1
ATOM 1750 N N . MET A 1 215 ? 6.282 3.983 -0.294 1.00 98.69 215 MET A N 1
ATOM 1751 C CA . MET A 1 215 ? 5.772 3.614 1.022 1.00 98.69 215 MET A CA 1
ATOM 1752 C C . MET A 1 215 ? 5.846 2.101 1.174 1.00 98.69 215 MET A C 1
ATOM 1754 O O . MET A 1 215 ? 5.460 1.375 0.264 1.00 98.69 215 MET A O 1
ATOM 1758 N N . VAL A 1 216 ? 6.340 1.635 2.315 1.00 98.75 216 VAL A N 1
ATOM 1759 C CA . VAL A 1 216 ? 6.427 0.215 2.667 1.00 98.75 216 VAL A CA 1
ATOM 1760 C C . VAL A 1 216 ? 5.576 -0.024 3.903 1.00 98.75 216 VAL A C 1
ATOM 1762 O O . VAL A 1 216 ? 5.822 0.594 4.944 1.00 98.75 216 VAL A O 1
ATOM 1765 N N . THR A 1 217 ? 4.587 -0.907 3.795 1.00 98.69 217 THR A N 1
ATOM 1766 C CA . THR A 1 217 ? 3.826 -1.411 4.942 1.00 98.69 217 THR A CA 1
ATOM 1767 C C . THR A 1 217 ? 4.468 -2.706 5.434 1.00 98.69 217 THR A C 1
ATOM 1769 O O . THR A 1 217 ? 5.004 -3.493 4.652 1.00 98.69 217 THR A O 1
ATOM 1772 N N . PHE A 1 218 ? 4.459 -2.899 6.749 1.00 98.56 218 PHE A N 1
ATOM 1773 C CA . PHE A 1 218 ? 5.046 -4.074 7.392 1.00 98.56 218 PHE A CA 1
ATOM 1774 C C . PHE A 1 218 ? 3.955 -5.057 7.828 1.00 98.56 218 PHE A C 1
ATOM 1776 O O . PHE A 1 218 ? 2.815 -4.626 8.044 1.00 98.56 218 PHE A O 1
ATOM 1783 N N . PRO A 1 219 ? 4.295 -6.342 8.043 1.00 98.50 219 PRO A N 1
ATOM 1784 C CA . PRO A 1 219 ? 3.358 -7.349 8.511 1.00 98.50 219 PRO A CA 1
ATOM 1785 C C . PRO A 1 219 ? 2.534 -6.879 9.703 1.00 98.50 219 PRO A C 1
ATOM 1787 O O . PRO A 1 219 ? 3.059 -6.341 10.683 1.00 98.50 219 PRO A O 1
ATOM 1790 N N . TYR A 1 220 ? 1.219 -7.076 9.598 1.00 98.56 220 TYR A N 1
ATOM 1791 C CA . TYR A 1 220 ? 0.230 -6.686 10.607 1.00 98.56 220 TYR A CA 1
ATOM 1792 C C . TYR A 1 220 ? 0.171 -5.168 10.922 1.00 98.56 220 TYR A C 1
ATOM 1794 O O . TYR A 1 220 ? -0.474 -4.736 11.881 1.00 98.56 220 TYR A O 1
ATOM 1802 N N . GLY A 1 221 ? 0.815 -4.328 10.104 1.00 98.31 221 GLY A N 1
ATOM 1803 C CA . GLY A 1 221 ? 0.731 -2.872 10.167 1.00 98.31 221 GLY A CA 1
ATOM 1804 C C . GLY A 1 221 ? -0.582 -2.373 9.575 1.00 98.31 221 GLY A C 1
ATOM 1805 O O . GLY A 1 221 ? -0.723 -2.252 8.358 1.00 98.31 221 GLY A O 1
ATOM 1806 N N . TYR A 1 222 ? -1.551 -2.065 10.437 1.00 98.75 222 TYR A N 1
ATOM 1807 C CA . TYR A 1 222 ? -2.821 -1.498 9.994 1.00 98.75 222 TYR A CA 1
ATOM 1808 C C . TYR A 1 222 ? -2.607 -0.121 9.378 1.00 98.75 222 TYR A C 1
ATOM 1810 O O . TYR A 1 222 ? -1.975 0.740 9.994 1.00 98.75 222 TYR A O 1
ATOM 1818 N N . HIS A 1 223 ? -3.193 0.115 8.210 1.00 98.69 223 HIS A N 1
ATOM 1819 C CA . HIS A 1 223 ? -3.090 1.397 7.530 1.00 98.69 223 HIS A CA 1
ATOM 1820 C C . HIS A 1 223 ? -4.376 1.776 6.787 1.00 98.69 223 HIS A C 1
ATOM 1822 O O . HIS A 1 223 ? -5.188 0.928 6.419 1.00 98.69 223 HIS A O 1
ATOM 1828 N N . ALA A 1 224 ? -4.569 3.082 6.620 1.00 98.19 224 ALA A N 1
ATOM 1829 C CA . ALA A 1 224 ? -5.675 3.710 5.903 1.00 98.19 224 ALA A CA 1
ATOM 1830 C C . ALA A 1 224 ? -5.226 5.068 5.352 1.00 98.19 224 ALA A C 1
ATOM 1832 O O . ALA A 1 224 ? -4.190 5.596 5.761 1.00 98.19 224 ALA A O 1
ATOM 1833 N N . GLY A 1 225 ? -6.007 5.680 4.468 1.00 95.62 225 GLY A N 1
ATOM 1834 C CA . GLY A 1 225 ? -5.633 6.978 3.920 1.00 95.62 225 GLY A CA 1
ATOM 1835 C C . GLY A 1 225 ? -6.489 7.440 2.757 1.00 95.62 225 GLY A C 1
ATOM 1836 O O . GLY A 1 225 ? -7.506 6.830 2.442 1.00 95.62 225 GLY A O 1
ATOM 1837 N N . PHE A 1 226 ? -6.093 8.551 2.140 1.00 93.31 226 PHE A N 1
ATOM 1838 C CA . PHE A 1 226 ? -6.874 9.200 1.088 1.00 93.31 226 PHE A CA 1
ATOM 1839 C C . PHE A 1 226 ? -6.000 9.984 0.104 1.00 93.31 226 PHE A C 1
ATOM 1841 O O . PHE A 1 226 ? -4.861 10.354 0.409 1.00 93.31 226 PHE A O 1
ATOM 1848 N N . ASN A 1 227 ? -6.562 10.258 -1.074 1.00 91.31 227 ASN A N 1
ATOM 1849 C CA . ASN A 1 227 ? -5.974 11.110 -2.100 1.00 91.31 227 ASN A CA 1
ATOM 1850 C C . ASN A 1 227 ? -6.669 12.494 -2.100 1.00 91.31 227 ASN A C 1
ATOM 1852 O O . ASN A 1 227 ? -7.892 12.581 -2.227 1.00 91.31 227 ASN A O 1
ATOM 1856 N N . PRO A 1 228 ? -5.922 13.602 -1.979 1.00 87.7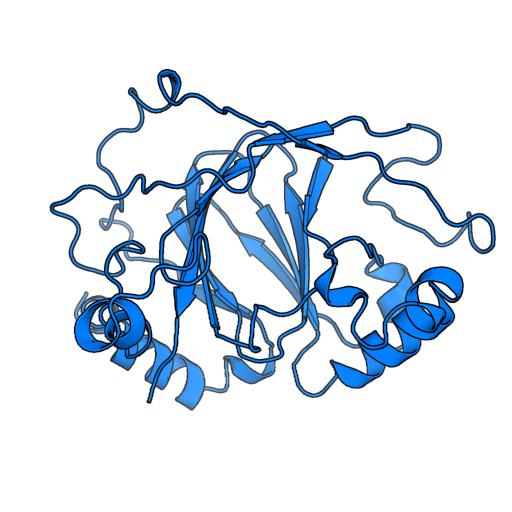5 228 PRO A N 1
ATOM 1857 C CA . PRO A 1 228 ? -6.405 14.973 -2.067 1.00 87.75 228 PRO A CA 1
ATOM 1858 C C . PRO A 1 228 ? -6.424 15.508 -3.513 1.00 87.75 228 PRO A C 1
ATOM 1860 O O . PRO A 1 228 ? -6.601 16.703 -3.730 1.00 87.75 228 PRO A O 1
ATOM 1863 N N . GLY A 1 229 ? -6.259 14.663 -4.523 1.00 91.62 229 GLY A N 1
ATOM 1864 C CA . GLY A 1 229 ? -6.337 15.095 -5.910 1.00 91.62 229 GLY A CA 1
ATOM 1865 C C . GLY A 1 229 ? -6.005 13.979 -6.877 1.00 91.62 229 GLY A C 1
ATOM 1866 O O . GLY A 1 229 ? -5.910 12.818 -6.477 1.00 91.62 229 GLY A O 1
ATOM 1867 N N . PHE A 1 230 ? -5.884 14.341 -8.154 1.00 95.75 230 PHE A N 1
ATOM 1868 C CA . PHE A 1 230 ? -5.548 13.384 -9.198 1.00 95.75 230 PHE A CA 1
ATOM 1869 C C . PHE A 1 230 ? -4.137 12.837 -8.992 1.00 95.75 230 PHE A C 1
ATOM 1871 O O . PHE A 1 230 ? -3.192 13.614 -8.838 1.00 95.75 230 PHE A O 1
ATOM 1878 N N . SER A 1 231 ? -3.998 11.516 -8.996 1.00 96.62 231 SER A N 1
ATOM 1879 C CA . SER A 1 231 ? -2.712 10.848 -8.820 1.00 96.62 231 SER A CA 1
ATOM 1880 C C . SER A 1 231 ? -2.690 9.446 -9.406 1.00 96.62 231 SER A C 1
ATOM 1882 O O . SER A 1 231 ? -3.737 8.871 -9.699 1.00 96.62 231 SER A O 1
ATOM 1884 N N . CYS A 1 232 ? -1.488 8.896 -9.563 1.00 98.12 232 CYS A N 1
ATOM 1885 C CA . CYS A 1 232 ? -1.277 7.504 -9.931 1.00 98.12 232 CYS A CA 1
ATOM 1886 C C . CYS A 1 232 ? -0.244 6.865 -9.006 1.00 98.12 232 CYS A C 1
ATOM 1888 O O . CYS A 1 232 ? 0.845 7.407 -8.798 1.00 98.12 232 CYS A O 1
ATOM 1890 N N . ALA A 1 233 ? -0.598 5.707 -8.461 1.00 98.44 233 ALA A N 1
ATOM 1891 C CA . ALA A 1 233 ? 0.277 4.877 -7.654 1.00 98.44 233 ALA A CA 1
ATOM 1892 C C . ALA A 1 233 ? 0.317 3.456 -8.217 1.00 98.44 233 ALA A C 1
ATOM 1894 O O . ALA A 1 233 ? -0.658 3.005 -8.809 1.00 98.44 233 ALA A O 1
ATOM 1895 N N . GLU A 1 234 ? 1.405 2.747 -7.959 1.00 98.69 234 GLU A N 1
ATOM 1896 C CA . GLU A 1 234 ? 1.542 1.317 -8.219 1.00 98.69 234 GLU A CA 1
ATOM 1897 C C . GLU A 1 234 ? 1.824 0.604 -6.899 1.00 98.69 234 GLU A C 1
ATOM 1899 O O . GLU A 1 234 ? 2.534 1.149 -6.051 1.00 98.69 234 GLU A O 1
ATOM 1904 N N . GLY A 1 235 ? 1.253 -0.579 -6.686 1.00 98.31 235 GLY A N 1
ATOM 1905 C CA . GLY A 1 235 ? 1.499 -1.357 -5.476 1.00 98.31 235 GLY A CA 1
ATOM 1906 C C . GLY A 1 235 ? 1.456 -2.861 -5.694 1.00 98.31 235 GLY A C 1
ATOM 1907 O O . GLY A 1 235 ? 0.805 -3.340 -6.620 1.00 98.31 235 GLY A O 1
ATOM 1908 N N . ILE A 1 236 ? 2.165 -3.581 -4.827 1.00 98.44 236 ILE A N 1
ATOM 1909 C CA . ILE A 1 236 ? 2.263 -5.046 -4.812 1.00 98.44 236 ILE A CA 1
ATOM 1910 C C . ILE A 1 236 ? 2.597 -5.526 -3.388 1.00 98.44 236 ILE A C 1
ATOM 1912 O O . ILE A 1 236 ? 3.176 -4.767 -2.594 1.00 98.44 236 ILE A O 1
ATOM 1916 N N . ASN A 1 237 ? 2.266 -6.777 -3.060 1.00 98.56 237 ASN A N 1
ATOM 1917 C CA . ASN A 1 237 ? 2.763 -7.438 -1.856 1.00 98.56 237 ASN A CA 1
ATOM 1918 C C . ASN A 1 237 ? 4.126 -8.100 -2.078 1.00 98.56 237 ASN A C 1
ATOM 1920 O O . ASN A 1 237 ? 4.503 -8.469 -3.186 1.00 98.56 237 ASN A O 1
ATOM 1924 N N . PHE A 1 238 ? 4.879 -8.277 -0.995 1.00 98.38 238 PHE A N 1
ATOM 1925 C CA . PHE A 1 238 ? 6.128 -9.034 -1.026 1.00 98.38 238 PHE A CA 1
ATOM 1926 C C . PHE A 1 238 ? 6.396 -9.729 0.313 1.00 98.38 238 PHE A C 1
ATOM 1928 O O . PHE A 1 238 ? 5.748 -9.453 1.328 1.00 98.38 238 PHE A O 1
ATOM 1935 N N . ALA A 1 239 ? 7.367 -10.638 0.310 1.00 97.44 239 ALA A N 1
ATOM 1936 C CA . ALA A 1 239 ? 7.814 -11.376 1.485 1.00 97.44 239 ALA A CA 1
ATOM 1937 C C . ALA A 1 239 ? 9.337 -11.516 1.469 1.00 97.44 239 ALA A C 1
ATOM 1939 O O . ALA A 1 239 ? 9.928 -11.720 0.414 1.00 97.44 239 ALA A O 1
ATOM 1940 N N . ILE A 1 240 ? 9.968 -11.440 2.636 1.00 93.69 240 ILE A N 1
ATOM 1941 C CA . ILE A 1 240 ? 11.420 -11.597 2.820 1.00 93.69 240 ILE A CA 1
ATOM 1942 C C . ILE A 1 240 ? 11.715 -12.811 3.718 1.00 93.69 240 ILE A C 1
ATOM 1944 O O . ILE A 1 240 ? 10.803 -13.325 4.370 1.00 93.69 240 ILE A O 1
ATOM 1948 N N . LEU A 1 241 ? 12.969 -13.280 3.722 1.00 80.62 241 LEU A N 1
ATOM 1949 C CA . LEU A 1 241 ? 13.458 -14.396 4.555 1.00 80.62 241 LEU A CA 1
ATOM 1950 C C . LEU A 1 241 ? 14.030 -13.942 5.896 1.00 80.62 241 LEU A C 1
ATOM 1952 O O . LEU A 1 241 ? 14.733 -12.909 5.900 1.00 80.62 241 LEU A O 1
#

Foldseek 3Di:
DVLQLALQSVVVVCVVVVVLQQLKDKDFDDPPDAQADDCPCVVVDDLPDWDFDWDDDDPPCLPQDDPLDPPPDGRRFTKSWQAFDAPGDPPRNGPGLLCNPAVLVCCCVVVVDDDRQANTKMKIWAFASAKWAWDADVVLFKKKKAWADDAKWKKKKARLVQLVVVLVVQCVVCVVQCVVDVRSVNVRRHHDDPRNCVVSVGDMDMDIGHHNMMMMGGGSIIMMTHGRGTTMMMMYTHHHD

InterPro domains:
  IPR003347 JmjC domain [PF02373] (122-238)
  IPR003347 JmjC domain [PS51184] (89-241)
  IPR003347 JmjC domain [SM00558] (89-241)
  IPR003349 JmjN domain [PF02375] (1-29)
  IPR003349 JmjN domain [PS51183] (1-36)

Organism: Marmota monax (NCBI:txid9995)

Secondary structure (DSSP, 8-state):
-GGGS-HHHHHHHHHHTTGGGGSEEEE---TT--S-S--GGGGG---SSPEEEE-PPPGGGTTTS-TTS-TT---EEEEEEEEE---S-TT--TT-TT---SGGGHHHHHH----BTTTB-EEEEE-TT-EEEEE--GGG-EEEEEEEEESPEEEEEE-GGGHHHHHHHHHHHTHHHHHH-TTGGGGS-----HHHHHHTT---EEEEE-TT-EEEEPTT-EEEEE-SSSEEEEEEEE---